Protein AF-A0A1B1Y9C4-F1 (afdb_monomer_lite)

InterPro domains:
  IPR054246 Domain of unknown function DUF6973 [PF22322] (24-151)

Structure (mmCIF, N/CA/C/O backbone):
data_AF-A0A1B1Y9C4-F1
#
_entry.id   AF-A0A1B1Y9C4-F1
#
loop_
_atom_site.group_PDB
_atom_site.id
_atom_site.type_symbol
_atom_site.label_atom_id
_atom_site.label_alt_id
_atom_site.label_comp_id
_atom_site.label_asym_id
_atom_site.label_entity_id
_atom_site.label_seq_id
_atom_site.pdbx_PDB_ins_code
_atom_site.Cartn_x
_atom_site.Cartn_y
_atom_site.Cartn_z
_atom_site.occupancy
_atom_site.B_iso_or_equiv
_atom_site.auth_seq_id
_atom_site.auth_comp_id
_atom_site.auth_asym_id
_atom_site.auth_atom_id
_atom_site.pdbx_PDB_model_num
ATOM 1 N N . MET A 1 1 ? 9.029 29.243 -4.836 1.00 25.58 1 MET A N 1
ATOM 2 C CA . MET A 1 1 ? 10.408 29.694 -4.542 1.00 25.58 1 MET A CA 1
ATOM 3 C C . MET A 1 1 ? 11.187 28.527 -3.956 1.00 25.58 1 MET A C 1
ATOM 5 O O . MET A 1 1 ? 10.735 27.983 -2.959 1.00 25.58 1 MET A O 1
ATOM 9 N N . GLY A 1 2 ? 12.315 28.150 -4.566 1.00 20.00 2 GLY A N 1
ATOM 10 C CA . GLY A 1 2 ? 13.298 27.236 -3.967 1.00 20.00 2 GLY A CA 1
ATOM 11 C C . GLY A 1 2 ? 13.441 25.877 -4.656 1.00 20.00 2 GLY A C 1
ATOM 12 O O . GLY A 1 2 ? 12.922 24.876 -4.175 1.00 20.00 2 GLY A O 1
ATOM 13 N N . ILE A 1 3 ? 14.209 25.832 -5.748 1.00 33.94 3 ILE A N 1
ATOM 14 C CA . ILE A 1 3 ? 14.913 24.613 -6.167 1.00 33.94 3 ILE A CA 1
ATOM 15 C C . ILE A 1 3 ? 15.988 24.363 -5.100 1.00 33.94 3 ILE A C 1
ATOM 17 O O . ILE A 1 3 ? 16.953 25.118 -5.038 1.00 33.94 3 ILE A O 1
ATOM 21 N N . LEU A 1 4 ? 15.821 23.360 -4.232 1.00 22.52 4 LEU A N 1
ATOM 22 C CA . LEU A 1 4 ? 16.835 22.991 -3.238 1.00 22.52 4 LEU A CA 1
ATOM 23 C C . LEU A 1 4 ? 16.927 21.469 -3.059 1.00 22.52 4 LEU A C 1
ATOM 25 O O . LEU A 1 4 ? 15.967 20.808 -2.675 1.00 22.52 4 LEU A O 1
ATOM 29 N N . ASN A 1 5 ? 18.126 20.956 -3.349 1.00 26.52 5 ASN A N 1
ATOM 30 C CA . ASN A 1 5 ? 18.796 19.782 -2.783 1.00 26.52 5 ASN A CA 1
ATOM 31 C C . ASN A 1 5 ? 17.951 18.904 -1.836 1.00 26.52 5 ASN A C 1
ATOM 33 O O . ASN A 1 5 ? 17.702 19.279 -0.688 1.00 26.52 5 ASN A O 1
ATOM 37 N N . GLN A 1 6 ? 17.612 17.679 -2.264 1.00 33.12 6 GLN A N 1
ATOM 38 C CA . GLN A 1 6 ? 17.132 16.630 -1.354 1.00 33.12 6 GLN A CA 1
ATOM 39 C C . GLN A 1 6 ? 18.244 16.281 -0.357 1.00 33.12 6 GLN A C 1
ATOM 41 O O . GLN A 1 6 ? 19.149 15.495 -0.631 1.00 33.12 6 GLN A O 1
ATOM 46 N N . SER A 1 7 ? 18.191 16.924 0.804 1.00 33.75 7 SER A N 1
ATOM 47 C CA . SER A 1 7 ? 19.154 16.768 1.885 1.00 33.75 7 SER A CA 1
ATOM 48 C C . SER A 1 7 ? 18.960 15.432 2.611 1.00 33.75 7 SER A C 1
ATOM 50 O O . SER A 1 7 ? 17.836 14.968 2.820 1.00 33.75 7 SER A O 1
ATOM 52 N N . PHE A 1 8 ? 20.065 14.839 3.077 1.00 38.09 8 PHE A N 1
ATOM 53 C CA . PHE A 1 8 ? 20.096 13.687 3.995 1.00 38.09 8 PHE A CA 1
ATOM 54 C C . PHE A 1 8 ? 19.106 13.815 5.174 1.00 38.09 8 PHE A C 1
ATOM 56 O O . PHE A 1 8 ? 18.603 12.812 5.674 1.00 38.09 8 PHE A O 1
ATOM 63 N N . SER A 1 9 ? 18.769 15.046 5.574 1.00 28.55 9 SER A N 1
ATOM 64 C CA . SER A 1 9 ? 17.792 15.376 6.617 1.00 28.55 9 SER A CA 1
ATOM 65 C C . SER A 1 9 ? 16.371 14.870 6.322 1.00 28.55 9 SER A C 1
ATOM 67 O O . SER A 1 9 ? 15.703 14.371 7.227 1.00 28.55 9 SER A O 1
ATOM 69 N N . GLN A 1 10 ? 15.900 14.922 5.068 1.00 45.22 10 GLN A N 1
ATOM 70 C CA . GLN A 1 10 ? 14.554 14.446 4.711 1.00 45.22 10 GLN A CA 1
ATOM 71 C C . GLN A 1 10 ? 14.471 12.910 4.715 1.00 45.22 10 GLN A C 1
ATOM 73 O O . GLN A 1 10 ? 13.494 12.349 5.208 1.00 45.22 10 GLN A O 1
ATOM 78 N N . SER A 1 11 ? 15.534 12.239 4.257 1.00 59.22 11 SER A N 1
ATOM 79 C CA . SER A 1 11 ? 15.709 10.779 4.351 1.00 59.22 11 SER A CA 1
ATOM 80 C C . SER A 1 11 ? 15.767 10.307 5.811 1.00 59.22 11 SER A C 1
ATOM 82 O O . SER A 1 11 ? 15.061 9.381 6.202 1.00 59.22 11 SER A O 1
ATOM 84 N N . TYR A 1 12 ? 16.532 11.007 6.653 1.00 58.06 12 TYR A N 1
ATOM 85 C CA . TYR A 1 12 ? 16.676 10.691 8.075 1.00 58.06 12 TYR A CA 1
ATOM 86 C C . TYR A 1 12 ? 15.379 10.902 8.873 1.00 58.06 12 TYR A C 1
ATOM 88 O O . TYR A 1 12 ? 15.024 10.075 9.715 1.00 58.06 12 TYR A O 1
ATOM 96 N N . LYS A 1 13 ? 14.627 11.975 8.583 1.00 67.38 13 LYS A N 1
ATOM 97 C CA . LYS A 1 13 ? 13.287 12.195 9.155 1.00 67.38 13 LYS A CA 1
ATOM 98 C C . LYS A 1 13 ? 12.302 11.102 8.735 1.00 67.38 13 LYS A C 1
ATOM 100 O O . LYS A 1 13 ? 11.515 10.673 9.571 1.00 67.38 13 LYS A O 1
ATOM 105 N N . GLY A 1 14 ? 12.363 10.640 7.483 1.00 72.50 14 GLY A N 1
ATOM 106 C CA . GLY A 1 14 ? 11.577 9.498 7.006 1.00 72.50 14 GLY A CA 1
ATOM 107 C C . GLY A 1 14 ? 11.932 8.208 7.745 1.00 72.50 14 GLY A C 1
ATOM 108 O O . GLY A 1 14 ? 11.053 7.559 8.295 1.00 72.50 14 GLY A O 1
ATOM 109 N N . TYR A 1 15 ? 13.225 7.898 7.868 1.00 76.06 15 TYR A N 1
ATOM 110 C CA . TYR A 1 15 ? 13.709 6.702 8.564 1.00 76.06 15 TYR A CA 1
ATOM 111 C C . TYR A 1 15 ? 13.285 6.639 10.039 1.00 76.06 15 TYR A C 1
ATOM 113 O O . TYR A 1 15 ? 12.923 5.578 10.540 1.00 76.06 15 TYR A O 1
ATOM 121 N N . LYS A 1 16 ? 13.288 7.773 10.754 1.00 77.06 16 LYS A N 1
ATOM 122 C CA . LYS A 1 16 ? 12.839 7.818 12.157 1.00 77.06 16 LYS A CA 1
ATOM 123 C C . LYS A 1 16 ? 11.373 7.432 12.334 1.00 77.06 16 LYS A C 1
ATOM 125 O O . LYS A 1 16 ? 11.048 6.845 13.365 1.00 77.06 16 LYS A O 1
ATOM 130 N N . LYS A 1 17 ? 10.533 7.759 11.348 1.00 81.25 17 LYS A N 1
ATOM 131 C CA . LYS A 1 17 ? 9.096 7.472 11.353 1.00 81.25 17 LYS A CA 1
ATOM 132 C C . LYS A 1 17 ? 8.768 6.013 11.053 1.00 81.25 17 LYS A C 1
ATOM 134 O O . LYS A 1 17 ? 7.652 5.622 11.332 1.00 81.25 17 LYS A O 1
ATOM 139 N N . LEU A 1 18 ? 9.711 5.238 10.519 1.00 82.94 18 LEU A N 1
ATOM 140 C CA . LEU A 1 18 ? 9.503 3.825 10.214 1.00 82.94 18 LEU A CA 1
ATOM 141 C C . LEU A 1 18 ? 9.324 2.988 11.486 1.00 82.94 18 LEU A C 1
ATOM 143 O O . LEU A 1 18 ? 9.968 3.251 12.514 1.00 82.94 18 LEU A O 1
ATOM 147 N N . SER A 1 19 ? 8.513 1.942 11.375 1.00 87.06 19 SER A N 1
ATOM 148 C CA . SER A 1 19 ? 8.404 0.874 12.373 1.00 87.06 19 SER A CA 1
ATOM 149 C C . SER A 1 19 ? 9.725 0.118 12.553 1.00 87.06 19 SER A C 1
ATOM 151 O O . SER A 1 19 ? 10.656 0.235 11.745 1.00 87.06 19 SER A O 1
ATOM 153 N N . SER A 1 20 ? 9.837 -0.672 13.621 1.00 86.50 20 SER A N 1
ATOM 154 C CA . SER A 1 20 ? 11.019 -1.511 13.852 1.00 86.50 20 SER A CA 1
ATOM 155 C C . SER A 1 20 ? 11.182 -2.548 12.736 1.00 86.50 20 SER A C 1
ATOM 157 O O . SER A 1 20 ? 12.300 -2.804 12.278 1.00 86.50 20 SER A O 1
ATOM 159 N N . HIS A 1 21 ? 10.061 -3.069 12.234 1.00 88.25 21 HIS A N 1
ATOM 160 C CA . HIS A 1 21 ? 9.986 -3.983 11.093 1.00 88.25 21 HIS A CA 1
ATOM 161 C C . HIS A 1 21 ? 10.548 -3.369 9.807 1.00 88.25 21 HIS A C 1
ATOM 163 O O . HIS A 1 21 ? 11.450 -3.927 9.175 1.00 88.25 21 HIS A O 1
ATOM 169 N N . GLU A 1 22 ? 10.093 -2.172 9.451 1.00 86.00 22 GLU A N 1
ATOM 170 C CA . GLU A 1 22 ? 10.581 -1.469 8.265 1.00 86.00 22 GLU A CA 1
ATOM 171 C C . GLU A 1 22 ? 12.048 -1.048 8.409 1.00 86.00 22 GLU A C 1
ATOM 173 O O . GLU A 1 22 ? 12.818 -1.172 7.457 1.00 86.00 22 GLU A O 1
ATOM 178 N N . LYS A 1 23 ? 12.483 -0.609 9.600 1.00 89.12 23 LYS A N 1
ATOM 179 C CA . LYS A 1 23 ? 13.899 -0.297 9.873 1.00 89.12 23 LYS A CA 1
ATOM 180 C C . LYS A 1 23 ? 14.793 -1.514 9.661 1.00 89.12 23 LYS A C 1
ATOM 182 O O . LYS A 1 23 ? 15.825 -1.405 8.997 1.00 89.12 23 LYS A O 1
ATOM 187 N N . CYS A 1 24 ? 14.380 -2.667 10.183 1.00 90.69 24 CYS A N 1
ATOM 188 C CA . CYS A 1 24 ? 15.058 -3.940 9.974 1.00 90.69 24 CYS A CA 1
ATOM 189 C C . CYS A 1 24 ? 15.154 -4.262 8.475 1.00 90.69 24 CYS A C 1
ATOM 191 O O . CYS A 1 24 ? 16.240 -4.527 7.955 1.00 90.69 24 CYS A O 1
ATOM 193 N N . TRP A 1 25 ? 14.047 -4.130 7.739 1.00 93.19 25 TRP A N 1
ATOM 194 C CA . TRP A 1 25 ? 14.037 -4.363 6.297 1.00 93.19 25 TRP A CA 1
ATOM 195 C C . TRP A 1 25 ? 14.999 -3.436 5.541 1.00 93.19 25 TRP A C 1
ATOM 197 O O . TRP A 1 25 ? 15.752 -3.904 4.684 1.00 93.19 25 TRP A O 1
ATOM 207 N N . VAL A 1 26 ? 15.012 -2.140 5.877 1.00 91.56 26 VAL A N 1
ATOM 208 C CA . VAL A 1 26 ? 15.913 -1.134 5.290 1.00 91.56 26 VAL A CA 1
ATOM 209 C C . VAL A 1 26 ? 17.376 -1.473 5.566 1.00 91.56 26 VAL A C 1
ATOM 211 O O . VAL A 1 26 ? 18.196 -1.374 4.653 1.00 91.56 26 VAL A O 1
ATOM 214 N N . PHE A 1 27 ? 17.695 -1.906 6.787 1.00 90.88 27 PHE A N 1
ATOM 215 C CA . PHE A 1 27 ? 19.044 -2.316 7.174 1.00 90.88 27 PHE A CA 1
ATOM 216 C C . PHE A 1 27 ? 19.554 -3.487 6.322 1.00 90.88 27 PHE A C 1
ATOM 218 O O . PHE A 1 27 ? 20.677 -3.440 5.823 1.00 90.88 27 PHE A O 1
ATOM 225 N N . PHE A 1 28 ? 18.713 -4.497 6.077 1.00 92.69 28 PHE A N 1
ATOM 226 C CA . PHE A 1 28 ? 19.075 -5.648 5.241 1.00 92.69 28 PHE A CA 1
ATOM 227 C C . PHE A 1 28 ? 19.003 -5.372 3.728 1.00 92.69 28 PHE A C 1
ATOM 229 O O . PHE A 1 28 ? 19.573 -6.123 2.935 1.00 92.69 28 PHE A O 1
ATOM 236 N N . HIS A 1 29 ? 18.332 -4.298 3.300 1.00 92.50 29 HIS A N 1
ATOM 237 C CA . HIS A 1 29 ? 18.106 -3.993 1.884 1.00 92.50 29 HIS A CA 1
ATOM 238 C C . HIS A 1 29 ? 18.361 -2.518 1.511 1.00 92.50 29 HIS A C 1
ATOM 240 O O . HIS A 1 29 ? 17.526 -1.911 0.835 1.00 92.50 29 HIS A O 1
ATOM 246 N N . PRO A 1 30 ? 19.519 -1.919 1.838 1.00 91.75 30 PRO A N 1
ATOM 247 C CA . PRO A 1 30 ? 19.717 -0.465 1.770 1.00 91.75 30 PRO A CA 1
ATOM 248 C C . PRO A 1 30 ? 19.546 0.120 0.357 1.00 91.75 30 PRO A C 1
ATOM 250 O O . PRO A 1 30 ? 18.898 1.153 0.167 1.00 91.75 30 PRO A O 1
ATOM 253 N N . PHE A 1 31 ? 20.063 -0.559 -0.672 1.00 92.88 31 PHE A N 1
ATOM 254 C CA . PHE A 1 31 ? 19.916 -0.107 -2.061 1.00 92.88 31 PHE A CA 1
ATOM 255 C C . PHE A 1 31 ? 18.472 -0.209 -2.560 1.00 92.88 31 PHE A C 1
ATOM 257 O O . PHE A 1 31 ? 17.993 0.682 -3.263 1.00 92.88 31 PHE A O 1
ATOM 264 N N . LYS A 1 32 ? 17.761 -1.277 -2.177 1.00 94.56 32 LYS A N 1
ATOM 265 C CA . LYS A 1 32 ? 16.348 -1.452 -2.535 1.00 94.56 32 LYS A CA 1
ATOM 266 C C . LYS A 1 32 ? 15.478 -0.463 -1.772 1.00 94.56 32 LYS A C 1
ATOM 268 O O . LYS A 1 32 ? 14.592 0.113 -2.379 1.00 94.56 32 LYS A O 1
ATOM 273 N N . ALA A 1 33 ? 15.779 -0.187 -0.506 1.00 92.06 33 ALA A N 1
ATOM 274 C CA . ALA A 1 33 ? 15.090 0.813 0.301 1.00 92.06 33 ALA A CA 1
ATOM 275 C C . ALA A 1 33 ? 15.147 2.205 -0.331 1.00 92.06 33 ALA A C 1
ATOM 277 O O . ALA A 1 33 ? 14.119 2.865 -0.459 1.00 92.06 33 ALA A O 1
ATOM 278 N N . LYS A 1 34 ? 16.319 2.630 -0.820 1.00 92.00 34 LYS A N 1
ATOM 279 C CA . LYS A 1 34 ? 16.452 3.915 -1.524 1.00 92.00 34 LYS A CA 1
ATOM 280 C C . LYS A 1 34 ? 15.559 3.992 -2.768 1.00 92.00 34 LYS A C 1
ATOM 282 O O . LYS A 1 34 ? 14.947 5.028 -3.026 1.00 92.00 34 LYS A O 1
ATOM 287 N N . ARG A 1 35 ? 15.501 2.910 -3.548 1.00 94.75 35 ARG A N 1
ATOM 288 C CA . ARG A 1 35 ? 14.679 2.820 -4.764 1.00 94.75 35 ARG A CA 1
ATOM 289 C C . ARG A 1 35 ? 13.185 2.761 -4.432 1.00 94.75 35 ARG A C 1
ATOM 291 O O . ARG A 1 35 ? 12.412 3.523 -5.000 1.00 94.75 35 ARG A O 1
ATOM 298 N N . ALA A 1 36 ? 12.811 1.944 -3.450 1.00 93.94 36 ALA A N 1
ATOM 299 C CA . ALA A 1 36 ? 11.453 1.825 -2.936 1.00 93.94 36 ALA A CA 1
ATOM 300 C C . ALA A 1 36 ? 10.921 3.170 -2.437 1.00 93.94 36 ALA A C 1
ATOM 302 O O . ALA A 1 36 ? 9.836 3.571 -2.831 1.00 93.94 36 ALA A O 1
ATOM 303 N N . TYR A 1 37 ? 11.717 3.919 -1.667 1.00 93.19 37 TYR A N 1
ATOM 304 C CA . TYR A 1 37 ? 11.335 5.248 -1.192 1.00 93.19 37 TYR A CA 1
ATOM 305 C C . TYR A 1 37 ? 11.024 6.219 -2.341 1.00 93.19 37 TYR A C 1
ATOM 307 O O . TYR A 1 37 ? 10.034 6.949 -2.289 1.00 93.19 37 TYR A O 1
ATOM 315 N N . ARG A 1 38 ? 11.843 6.214 -3.404 1.00 94.62 38 ARG A N 1
ATOM 316 C CA . ARG A 1 38 ? 11.593 7.035 -4.598 1.00 94.62 38 ARG A CA 1
ATOM 317 C C . ARG A 1 38 ? 10.270 6.653 -5.260 1.00 94.62 38 ARG A C 1
ATOM 319 O O . ARG A 1 38 ? 9.458 7.534 -5.521 1.00 94.62 38 ARG A O 1
ATOM 326 N N . VAL A 1 39 ? 10.052 5.356 -5.475 1.00 94.75 39 VAL A N 1
ATOM 327 C CA . VAL A 1 39 ? 8.816 4.830 -6.067 1.00 94.75 39 VAL A CA 1
ATOM 328 C C . VAL A 1 39 ? 7.599 5.192 -5.219 1.00 94.75 39 VAL A C 1
ATOM 330 O O . VAL A 1 39 ? 6.629 5.702 -5.768 1.00 94.75 39 VAL A O 1
ATOM 333 N N . SER A 1 40 ? 7.657 5.018 -3.895 1.00 93.44 40 SER A N 1
ATOM 334 C CA . SER A 1 40 ? 6.561 5.396 -2.995 1.00 93.44 40 SER A CA 1
ATOM 335 C C . SER A 1 40 ? 6.202 6.877 -3.141 1.00 93.44 40 SER A C 1
ATOM 337 O O . SER A 1 40 ? 5.030 7.205 -3.283 1.00 93.44 40 SER A O 1
ATOM 339 N N . LYS A 1 41 ? 7.200 7.772 -3.215 1.00 93.62 41 LYS A N 1
ATOM 340 C CA . LYS A 1 41 ? 6.966 9.211 -3.428 1.00 93.62 41 LYS A CA 1
ATOM 341 C C . LYS A 1 41 ? 6.380 9.548 -4.792 1.00 93.62 41 LYS A C 1
ATOM 343 O O . LYS A 1 41 ? 5.623 10.507 -4.915 1.00 93.62 41 LYS A O 1
ATOM 348 N N . GLU A 1 42 ? 6.734 8.802 -5.827 1.00 93.94 42 GLU A N 1
ATOM 349 C CA . GLU A 1 42 ? 6.128 8.982 -7.142 1.00 93.94 42 GLU A CA 1
ATOM 350 C C . GLU A 1 42 ? 4.691 8.468 -7.195 1.00 93.94 42 GLU A C 1
ATOM 352 O O . GLU A 1 42 ? 3.868 9.078 -7.874 1.00 93.94 42 GLU A O 1
ATOM 357 N N . VAL A 1 43 ? 4.396 7.356 -6.520 1.00 94.12 43 VAL A N 1
ATOM 358 C CA . VAL A 1 43 ? 3.043 6.800 -6.423 1.00 94.12 43 VAL A CA 1
ATOM 359 C C . VAL A 1 43 ? 2.143 7.756 -5.648 1.00 94.12 43 VAL A C 1
ATOM 361 O O . VAL A 1 43 ? 1.107 8.130 -6.181 1.00 94.12 43 VAL A O 1
ATOM 364 N N . GLU A 1 44 ? 2.578 8.237 -4.479 1.00 91.38 44 GLU A N 1
ATOM 365 C CA . GLU A 1 44 ? 1.862 9.224 -3.650 1.00 91.38 44 GLU A CA 1
ATOM 366 C C . GLU A 1 44 ? 1.414 10.436 -4.484 1.00 91.38 44 GLU A C 1
ATOM 368 O O . GLU A 1 44 ? 0.228 10.734 -4.559 1.00 91.38 44 GLU A O 1
ATOM 373 N N . ARG A 1 45 ? 2.323 11.026 -5.275 1.00 93.00 45 ARG A N 1
ATOM 374 C CA . ARG A 1 45 ? 1.991 12.137 -6.191 1.00 93.00 45 ARG A CA 1
ATOM 375 C C . ARG A 1 45 ? 0.926 11.784 -7.232 1.00 93.00 45 ARG A C 1
ATOM 377 O O . ARG A 1 45 ? 0.124 12.638 -7.603 1.00 93.00 45 ARG A O 1
ATOM 384 N N . SER A 1 46 ? 0.940 10.558 -7.760 1.00 91.75 46 SER A N 1
ATOM 385 C CA . SER A 1 46 ? -0.100 10.103 -8.690 1.00 91.75 46 SER A CA 1
ATOM 386 C C . SER A 1 46 ? -1.447 9.947 -7.993 1.00 91.75 46 SER A C 1
ATOM 388 O O . SER A 1 46 ? -2.458 10.316 -8.581 1.00 91.75 46 SER A O 1
ATOM 390 N N . ILE A 1 47 ? -1.462 9.442 -6.759 1.00 91.31 47 ILE A N 1
ATOM 391 C CA . ILE A 1 47 ? -2.684 9.303 -5.962 1.00 91.31 47 ILE A CA 1
ATOM 392 C C . ILE A 1 47 ? -3.265 10.671 -5.620 1.00 91.31 47 ILE A C 1
ATOM 394 O O . ILE A 1 47 ? -4.450 10.884 -5.855 1.00 91.31 47 ILE A O 1
ATOM 398 N N . ASP A 1 48 ? -2.437 11.621 -5.185 1.00 88.81 48 ASP A N 1
ATOM 399 C CA . ASP A 1 48 ? -2.868 12.996 -4.906 1.00 88.81 48 ASP A CA 1
ATOM 400 C C . ASP A 1 48 ? -3.480 13.650 -6.151 1.00 88.81 48 ASP A C 1
ATOM 402 O O . ASP A 1 48 ? -4.518 14.308 -6.090 1.00 88.81 48 ASP A O 1
ATOM 406 N N . SER A 1 49 ? -2.865 13.431 -7.319 1.00 89.44 49 SER A N 1
ATOM 407 C CA . SER A 1 49 ? -3.411 13.916 -8.585 1.00 89.44 49 SER A CA 1
ATOM 408 C C . SER A 1 49 ? -4.765 13.282 -8.909 1.00 89.44 49 SER A C 1
ATOM 410 O O . SER A 1 49 ? -5.650 13.991 -9.375 1.00 89.44 49 SER A O 1
ATOM 412 N N . ILE A 1 50 ? -4.940 11.975 -8.692 1.00 87.19 50 ILE A N 1
ATOM 413 C CA . ILE A 1 50 ? -6.217 11.282 -8.934 1.00 87.19 50 ILE A CA 1
ATOM 414 C C . ILE A 1 50 ? -7.293 11.786 -7.971 1.00 87.19 50 ILE A C 1
ATOM 416 O O . ILE A 1 50 ? -8.416 12.054 -8.405 1.00 87.19 50 ILE A O 1
ATOM 420 N N . LEU A 1 51 ? -6.942 11.958 -6.693 1.00 86.19 51 LEU A N 1
ATOM 421 C CA . LEU A 1 51 ? -7.844 12.474 -5.669 1.00 86.19 51 LEU A CA 1
ATOM 422 C C . LEU A 1 51 ? -8.364 13.864 -6.040 1.00 86.19 51 LEU A C 1
ATOM 424 O O . LEU A 1 51 ? -9.565 14.103 -5.972 1.00 86.19 51 LEU A O 1
ATOM 428 N N . ASN A 1 52 ? -7.477 14.754 -6.493 1.00 85.69 52 ASN A N 1
ATOM 429 C CA . ASN A 1 52 ? -7.841 16.116 -6.886 1.00 85.69 52 ASN A CA 1
ATOM 430 C C . ASN A 1 52 ? -8.792 16.168 -8.092 1.00 85.69 52 ASN A C 1
ATOM 432 O O . ASN A 1 52 ? -9.596 17.091 -8.194 1.00 85.69 52 ASN A O 1
ATOM 436 N N . ILE A 1 53 ? -8.712 15.196 -9.007 1.00 85.12 53 ILE A N 1
ATOM 437 C CA . ILE A 1 53 ? -9.633 15.099 -10.152 1.00 85.12 53 ILE A CA 1
ATOM 438 C C . ILE A 1 53 ? -10.978 14.486 -9.708 1.00 85.12 53 ILE A C 1
ATOM 440 O O . ILE A 1 53 ? -12.011 14.764 -10.312 1.00 85.12 53 ILE A O 1
ATOM 444 N N . GLY A 1 54 ? -10.990 13.667 -8.649 1.00 78.06 54 GLY A N 1
ATOM 445 C CA . GLY A 1 54 ? -12.208 13.076 -8.084 1.00 78.06 54 GLY A CA 1
ATOM 446 C C . GLY A 1 54 ? -12.790 11.916 -8.900 1.00 78.06 54 GLY A C 1
ATOM 447 O O . GLY A 1 54 ? -13.972 11.604 -8.780 1.00 78.06 54 GLY A O 1
ATOM 448 N N . VAL A 1 55 ? -11.981 11.273 -9.750 1.00 75.06 55 VAL A N 1
ATOM 449 C CA . VAL A 1 55 ? -12.428 10.175 -10.638 1.00 75.06 55 VAL A CA 1
ATOM 450 C C . VAL A 1 55 ? -12.536 8.816 -9.944 1.00 75.06 55 VAL A C 1
ATOM 452 O O . VAL A 1 55 ? -13.181 7.912 -10.470 1.00 75.06 55 VAL A O 1
ATOM 455 N N . MET A 1 56 ? -11.883 8.638 -8.795 1.00 73.94 56 MET A N 1
ATOM 456 C CA . MET A 1 56 ? -11.802 7.363 -8.085 1.00 73.94 56 MET A CA 1
ATOM 457 C C . MET A 1 56 ? -11.626 7.640 -6.596 1.00 73.94 56 MET A C 1
ATOM 459 O O . MET A 1 56 ? -10.539 8.015 -6.177 1.00 73.94 56 MET A O 1
ATOM 463 N N . GLY A 1 57 ? -12.696 7.471 -5.816 1.00 72.69 57 GLY A N 1
ATOM 464 C CA . GLY A 1 57 ? -12.714 7.804 -4.388 1.00 72.69 57 GLY A CA 1
ATOM 465 C C . GLY A 1 57 ? -12.641 9.310 -4.095 1.00 72.69 57 GLY A C 1
ATOM 466 O O . GLY A 1 57 ? -12.413 10.134 -4.975 1.00 72.69 57 GLY A O 1
ATOM 467 N N . ASN A 1 58 ? -12.880 9.668 -2.834 1.00 75.75 58 ASN A N 1
ATOM 468 C CA . ASN A 1 58 ? -12.869 11.054 -2.340 1.00 75.75 58 ASN A CA 1
ATOM 469 C C . ASN A 1 58 ? -12.004 11.241 -1.076 1.00 75.75 58 ASN A C 1
ATOM 471 O O . ASN A 1 58 ? -12.025 12.309 -0.473 1.00 75.75 58 ASN A O 1
ATOM 475 N N . HIS A 1 59 ? -11.266 10.208 -0.664 1.00 78.88 59 HIS A N 1
ATOM 476 C CA . HIS A 1 59 ? -10.337 10.217 0.474 1.00 78.88 59 HIS A CA 1
ATOM 477 C C . HIS A 1 59 ? -9.278 9.110 0.307 1.00 78.88 59 HIS A C 1
ATOM 479 O O . HIS A 1 59 ? -9.369 8.312 -0.625 1.00 78.88 59 HIS A O 1
ATOM 485 N N . HIS A 1 60 ? -8.279 9.047 1.189 1.00 79.94 60 HIS A N 1
ATOM 486 C CA . HIS A 1 60 ? -7.126 8.139 1.055 1.00 79.94 60 HIS A CA 1
ATOM 487 C C . HIS A 1 60 ? -7.260 6.780 1.760 1.00 79.94 60 HIS A C 1
ATOM 489 O O . HIS A 1 60 ? -6.306 6.016 1.718 1.00 79.94 60 HIS A O 1
ATOM 495 N N . VAL A 1 61 ? -8.387 6.486 2.420 1.00 84.44 61 VAL A N 1
ATOM 496 C CA . VAL A 1 61 ? -8.478 5.379 3.393 1.00 84.44 61 VAL A CA 1
ATOM 497 C C . VAL A 1 61 ? -9.660 4.461 3.098 1.00 84.44 61 VAL A C 1
ATOM 499 O O . VAL A 1 61 ? -10.797 4.905 3.027 1.00 84.44 61 VAL A O 1
ATOM 502 N N . GLY A 1 62 ? -9.428 3.162 2.957 1.00 85.38 62 GLY A N 1
ATOM 503 C CA . GLY A 1 62 ? -10.480 2.147 2.942 1.00 85.38 62 GLY A CA 1
ATOM 504 C C . GLY A 1 62 ? -11.433 2.181 1.743 1.00 85.38 62 GLY A C 1
ATOM 505 O O . GLY A 1 62 ? -12.455 1.499 1.778 1.00 85.38 62 GLY A O 1
ATOM 506 N N . ASN A 1 63 ? -11.160 2.962 0.694 1.00 89.69 63 ASN A N 1
ATOM 507 C CA . ASN A 1 63 ? -12.033 3.121 -0.475 1.00 89.69 63 ASN A CA 1
ATOM 508 C C . ASN A 1 63 ? -11.365 2.628 -1.777 1.00 89.69 63 ASN A C 1
ATOM 510 O O . ASN A 1 63 ? -10.297 2.022 -1.766 1.00 89.69 63 ASN A O 1
ATOM 514 N N . GLN A 1 64 ? -11.989 2.901 -2.928 1.00 92.44 64 GLN A N 1
ATOM 515 C CA . GLN A 1 64 ? -11.437 2.537 -4.239 1.00 92.44 64 GLN A CA 1
ATOM 516 C C . GLN A 1 64 ? -10.076 3.180 -4.551 1.00 92.44 64 GLN A C 1
ATOM 518 O O . GLN A 1 64 ? -9.244 2.538 -5.190 1.00 92.44 64 GLN A O 1
ATOM 523 N N . LEU A 1 65 ? -9.851 4.429 -4.127 1.00 92.12 65 LEU A N 1
ATOM 524 C CA . LEU A 1 65 ? -8.572 5.112 -4.319 1.00 92.12 65 LEU A CA 1
ATOM 525 C C . LEU A 1 65 ? -7.469 4.437 -3.516 1.00 92.12 65 LEU A C 1
ATOM 527 O O . LEU A 1 65 ? -6.364 4.257 -4.016 1.00 92.12 65 LEU A O 1
ATOM 531 N N . ASP A 1 66 ? -7.786 4.051 -2.286 1.00 92.88 66 ASP A N 1
ATOM 532 C CA . ASP A 1 66 ? -6.853 3.362 -1.406 1.00 92.88 66 ASP A CA 1
ATOM 533 C C . ASP A 1 66 ? -6.511 1.967 -1.949 1.00 92.88 66 ASP A C 1
ATOM 535 O O . ASP A 1 66 ? -5.351 1.602 -2.139 1.00 92.88 66 ASP A O 1
ATOM 539 N N . ALA A 1 67 ? -7.528 1.227 -2.392 1.00 94.62 67 ALA A N 1
ATOM 540 C CA . ALA A 1 67 ? -7.334 -0.038 -3.086 1.00 94.62 67 ALA A CA 1
ATOM 541 C C . ALA A 1 67 ? -6.440 0.092 -4.335 1.00 94.62 67 ALA A C 1
ATOM 543 O O . ALA A 1 67 ? -5.547 -0.730 -4.568 1.00 94.62 67 ALA A O 1
ATOM 544 N N . PHE A 1 68 ? -6.648 1.151 -5.123 1.00 95.81 68 PHE A N 1
ATOM 545 C CA . PHE A 1 68 ? -5.792 1.491 -6.255 1.00 95.81 68 PHE A CA 1
ATOM 546 C C . PHE A 1 68 ? -4.359 1.820 -5.809 1.00 95.81 68 PHE A C 1
ATOM 548 O O . PHE A 1 68 ? -3.414 1.307 -6.412 1.00 95.81 68 PHE A O 1
ATOM 555 N N . LYS A 1 69 ? -4.192 2.636 -4.755 1.00 95.12 69 LYS A N 1
ATOM 556 C CA . LYS A 1 69 ? -2.900 3.028 -4.164 1.00 95.12 69 LYS A CA 1
ATOM 557 C C . LYS A 1 69 ? -2.065 1.795 -3.847 1.00 95.12 69 LYS A C 1
ATOM 559 O O . LYS A 1 69 ? -0.968 1.672 -4.389 1.00 95.12 69 LYS A O 1
ATOM 564 N N . HIS A 1 70 ? -2.596 0.859 -3.063 1.00 97.31 70 HIS A N 1
ATOM 565 C CA . HIS A 1 70 ? -1.872 -0.347 -2.644 1.00 97.31 70 HIS A CA 1
ATOM 566 C C . HIS A 1 70 ? -1.489 -1.247 -3.827 1.00 97.31 70 HIS A C 1
ATOM 568 O O . HIS A 1 70 ? -0.333 -1.662 -3.966 1.00 97.31 70 HIS A O 1
ATOM 574 N N . ALA A 1 71 ? -2.417 -1.485 -4.755 1.00 98.06 71 ALA A N 1
ATOM 575 C CA . ALA A 1 71 ? -2.135 -2.305 -5.929 1.00 98.06 71 ALA A CA 1
ATOM 576 C C . ALA A 1 71 ? -1.097 -1.664 -6.870 1.00 98.06 71 ALA A C 1
ATOM 578 O O . ALA A 1 71 ? -0.156 -2.331 -7.315 1.00 98.06 71 ALA A O 1
ATOM 579 N N . PHE A 1 72 ? -1.234 -0.368 -7.161 1.00 98.12 72 PHE A N 1
ATOM 580 C CA . PHE A 1 72 ? -0.308 0.356 -8.031 1.00 98.12 72 PHE A CA 1
ATOM 581 C C . PHE A 1 72 ? 1.069 0.537 -7.381 1.00 98.12 72 PHE A C 1
ATOM 583 O O . PHE A 1 72 ? 2.098 0.433 -8.060 1.00 98.12 72 PHE A O 1
ATOM 590 N N . TRP A 1 73 ? 1.106 0.736 -6.063 1.00 97.94 73 TRP A N 1
ATOM 591 C CA . TRP A 1 73 ? 2.334 0.758 -5.279 1.00 97.94 73 TRP A CA 1
ATOM 592 C C . TRP A 1 73 ? 3.086 -0.569 -5.385 1.00 97.94 73 TRP A C 1
ATOM 594 O O . TRP A 1 73 ? 4.260 -0.575 -5.764 1.00 97.94 73 TRP A O 1
ATOM 604 N N . MET A 1 74 ? 2.408 -1.700 -5.159 1.00 98.19 74 MET A N 1
ATOM 605 C CA . MET A 1 74 ? 3.029 -3.021 -5.281 1.00 98.19 74 M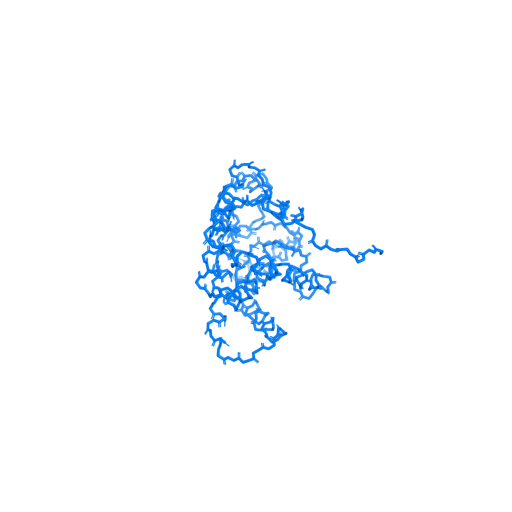ET A CA 1
ATOM 606 C C . MET A 1 74 ? 3.523 -3.336 -6.686 1.00 98.19 74 MET A C 1
ATOM 608 O O . MET A 1 74 ? 4.613 -3.896 -6.828 1.00 98.19 74 MET A O 1
ATOM 612 N N . TRP A 1 75 ? 2.769 -2.963 -7.723 1.00 98.38 75 TRP A N 1
ATOM 613 C CA . TRP A 1 75 ? 3.241 -3.102 -9.100 1.00 98.38 75 TRP A CA 1
ATOM 614 C C . TRP A 1 75 ? 4.535 -2.308 -9.302 1.00 98.38 75 TRP A C 1
ATOM 616 O O . TRP A 1 75 ? 5.548 -2.856 -9.743 1.00 98.38 75 TRP A O 1
ATOM 626 N N . SER A 1 76 ? 4.523 -1.022 -8.950 1.00 98.00 76 SER A N 1
ATOM 627 C CA . SER A 1 76 ? 5.653 -0.114 -9.171 1.00 98.00 76 SER A CA 1
ATOM 628 C C . SER A 1 76 ? 6.902 -0.559 -8.402 1.00 98.00 76 SER A C 1
ATOM 630 O O . SER A 1 76 ? 8.017 -0.521 -8.923 1.00 98.00 76 SER A O 1
ATOM 632 N N . LEU A 1 77 ? 6.728 -1.057 -7.174 1.00 97.94 77 LEU A N 1
ATOM 633 C CA . LEU A 1 77 ? 7.812 -1.666 -6.408 1.00 97.94 77 LEU A CA 1
ATOM 634 C C . LEU A 1 77 ? 8.327 -2.949 -7.061 1.00 97.94 77 LEU A C 1
ATOM 636 O O . LEU A 1 77 ? 9.534 -3.183 -7.077 1.00 97.94 77 LEU A O 1
ATOM 640 N N . ALA A 1 78 ? 7.447 -3.798 -7.589 1.00 98.00 78 ALA A N 1
ATOM 641 C CA . ALA A 1 78 ? 7.857 -5.051 -8.207 1.00 98.00 78 ALA A CA 1
ATOM 642 C C . ALA A 1 78 ? 8.719 -4.835 -9.458 1.00 98.00 78 ALA A C 1
ATOM 644 O O . ALA A 1 78 ? 9.668 -5.594 -9.661 1.00 98.00 78 ALA A O 1
ATOM 645 N N . GLU A 1 79 ? 8.438 -3.796 -10.245 1.00 96.94 79 GLU A N 1
ATOM 646 C CA . GLU A 1 79 ? 9.289 -3.375 -11.363 1.00 96.94 79 GLU A CA 1
ATOM 647 C C . GLU A 1 79 ? 10.662 -2.897 -10.903 1.00 96.94 79 GLU A C 1
ATOM 649 O O . GLU A 1 79 ? 11.681 -3.285 -11.472 1.00 96.94 79 GLU A O 1
ATOM 654 N N . GLU A 1 80 ? 10.694 -2.076 -9.857 1.00 97.00 80 GLU A N 1
ATOM 655 C CA . GLU A 1 80 ? 11.925 -1.431 -9.431 1.00 97.00 80 GLU A CA 1
ATOM 656 C C . GLU A 1 80 ? 12.806 -2.399 -8.620 1.00 97.00 80 GLU A C 1
ATOM 658 O O . GLU A 1 80 ? 13.957 -2.664 -8.961 1.00 97.00 80 GLU A O 1
ATOM 663 N N . ILE A 1 81 ? 12.288 -2.988 -7.546 1.00 96.31 81 ILE A N 1
ATOM 664 C CA . ILE A 1 81 ? 13.086 -3.782 -6.596 1.00 96.31 81 ILE A CA 1
ATOM 665 C C . ILE A 1 81 ? 12.893 -5.297 -6.734 1.00 96.31 81 ILE A C 1
ATOM 667 O O . ILE A 1 81 ? 13.528 -6.065 -6.003 1.00 96.31 81 ILE A O 1
ATOM 671 N N . GLY A 1 82 ? 12.056 -5.731 -7.678 1.00 97.44 82 GLY A N 1
ATOM 672 C CA . GLY A 1 82 ? 11.695 -7.126 -7.898 1.00 97.44 82 GLY A CA 1
ATOM 673 C C . GLY A 1 82 ? 10.535 -7.580 -7.009 1.00 97.44 82 GLY A C 1
ATOM 674 O O . GLY A 1 82 ? 10.487 -7.291 -5.811 1.00 97.44 82 GLY A O 1
ATOM 675 N N . TRP A 1 83 ? 9.621 -8.374 -7.576 1.00 97.56 83 TRP A N 1
ATOM 676 C CA . TRP A 1 83 ? 8.368 -8.782 -6.919 1.00 97.56 83 TRP A CA 1
ATOM 677 C C . TRP A 1 83 ? 8.537 -9.456 -5.549 1.00 97.56 83 TRP A C 1
ATOM 679 O O . TRP A 1 83 ? 7.683 -9.300 -4.681 1.00 97.56 83 TRP A O 1
ATOM 689 N N . ARG A 1 84 ? 9.626 -10.211 -5.326 1.00 97.50 84 ARG A N 1
ATOM 690 C CA . ARG A 1 84 ? 9.889 -10.854 -4.024 1.00 97.50 84 ARG A CA 1
ATOM 691 C C . ARG A 1 84 ? 10.192 -9.820 -2.944 1.00 97.50 84 ARG A C 1
ATOM 693 O O . ARG A 1 84 ? 9.691 -9.937 -1.830 1.00 97.50 84 ARG A O 1
ATOM 700 N N . SER A 1 85 ? 10.992 -8.811 -3.281 1.00 96.69 85 SER A N 1
ATOM 701 C CA . SER A 1 85 ? 11.338 -7.734 -2.354 1.00 96.69 85 SER A CA 1
ATOM 702 C C . SER A 1 85 ? 10.177 -6.770 -2.152 1.00 96.69 85 SER A C 1
ATOM 704 O O . SER A 1 85 ? 9.958 -6.373 -1.018 1.00 96.69 85 SER A O 1
ATOM 706 N N . ALA A 1 86 ? 9.393 -6.482 -3.195 1.00 97.12 86 ALA A N 1
ATOM 707 C CA . ALA A 1 86 ? 8.143 -5.732 -3.066 1.00 97.12 86 ALA A CA 1
ATOM 708 C C . ALA A 1 86 ? 7.169 -6.424 -2.099 1.00 97.12 86 ALA A C 1
ATOM 710 O O . ALA A 1 86 ? 6.730 -5.814 -1.131 1.00 97.12 86 ALA A O 1
ATOM 711 N N . ARG A 1 87 ? 6.931 -7.734 -2.282 1.00 97.44 87 ARG A N 1
ATOM 712 C CA . ARG A 1 87 ? 6.091 -8.532 -1.373 1.00 97.44 87 ARG A CA 1
ATOM 713 C C . ARG A 1 87 ? 6.598 -8.499 0.067 1.00 97.44 87 ARG A C 1
ATOM 715 O O . ARG A 1 87 ? 5.807 -8.340 0.986 1.00 97.44 87 ARG A O 1
ATOM 722 N N . SER A 1 88 ? 7.902 -8.692 0.261 1.00 96.56 88 SER A N 1
ATOM 723 C CA . SER A 1 88 ? 8.505 -8.667 1.596 1.00 96.56 88 SER A CA 1
ATOM 724 C C . SER A 1 88 ? 8.367 -7.295 2.254 1.00 96.56 88 SER A C 1
ATOM 726 O O . SER A 1 88 ? 8.032 -7.252 3.428 1.00 96.56 88 SER A O 1
ATOM 728 N N . LEU A 1 89 ? 8.583 -6.205 1.511 1.00 95.00 89 LEU A N 1
ATOM 729 C CA . LEU A 1 89 ? 8.411 -4.848 2.023 1.00 95.00 89 LEU A CA 1
ATOM 730 C C . LEU A 1 89 ? 6.956 -4.582 2.425 1.00 95.00 89 LEU A C 1
ATOM 732 O O . LEU A 1 89 ? 6.731 -4.091 3.522 1.00 95.00 89 LEU A O 1
ATOM 736 N N . GLY A 1 90 ? 5.985 -4.966 1.587 1.00 92.38 90 GLY A N 1
ATOM 737 C CA . GLY A 1 90 ? 4.563 -4.842 1.919 1.00 92.38 90 GLY A CA 1
ATOM 738 C C . GLY A 1 90 ? 4.199 -5.595 3.201 1.00 92.38 90 GLY A C 1
ATOM 739 O O . GLY A 1 90 ? 3.580 -5.028 4.084 1.00 92.38 90 GLY A O 1
ATOM 740 N N . ILE A 1 91 ? 4.664 -6.838 3.371 1.00 92.94 91 ILE A N 1
ATOM 741 C CA . ILE A 1 91 ? 4.416 -7.609 4.604 1.00 92.94 91 ILE A CA 1
ATOM 742 C C . ILE A 1 91 ? 5.029 -6.934 5.842 1.00 92.94 91 ILE A C 1
ATOM 744 O O . ILE A 1 91 ? 4.406 -6.933 6.900 1.00 92.94 91 ILE A O 1
ATOM 748 N N . GLU A 1 92 ? 6.248 -6.394 5.744 1.00 91.44 92 GLU A N 1
ATOM 749 C CA . GLU A 1 92 ? 6.870 -5.699 6.880 1.00 91.44 92 GLU A CA 1
ATOM 750 C C . GLU A 1 92 ? 6.186 -4.361 7.193 1.00 91.44 92 GLU A C 1
ATOM 752 O O . GLU A 1 92 ? 6.114 -4.000 8.365 1.00 91.44 92 GLU A O 1
ATOM 757 N N . HIS A 1 93 ? 5.632 -3.674 6.190 1.00 89.25 93 HIS A N 1
ATOM 758 C CA . HIS A 1 93 ? 4.813 -2.477 6.388 1.00 89.25 93 HIS A CA 1
ATOM 759 C C . HIS A 1 93 ? 3.561 -2.797 7.225 1.00 89.25 93 HIS A C 1
ATOM 761 O O . HIS A 1 93 ? 3.357 -2.193 8.275 1.00 89.25 93 HIS A O 1
ATOM 767 N N . GLU A 1 94 ? 2.817 -3.854 6.876 1.00 89.12 94 GLU A N 1
ATOM 768 C CA . GLU A 1 94 ? 1.625 -4.259 7.645 1.00 89.12 94 GLU A CA 1
ATOM 769 C C . GLU A 1 94 ? 1.951 -4.773 9.057 1.00 89.12 94 GLU A C 1
ATOM 771 O O . GLU A 1 94 ? 1.187 -4.582 10.003 1.00 89.12 94 GLU A O 1
ATOM 776 N N . LYS A 1 95 ? 3.117 -5.403 9.255 1.00 88.94 95 LYS A N 1
ATOM 777 C CA . LYS A 1 95 ? 3.592 -5.732 10.612 1.00 88.94 95 LYS A CA 1
ATOM 778 C C . LYS A 1 95 ? 3.917 -4.473 11.416 1.00 88.94 95 LYS A C 1
ATOM 780 O O . LYS A 1 95 ? 3.640 -4.431 12.615 1.00 88.94 95 LYS A O 1
ATOM 785 N N . GLY A 1 96 ? 4.484 -3.462 10.760 1.00 84.81 96 GLY A N 1
ATOM 786 C CA . GLY A 1 96 ? 4.715 -2.141 11.334 1.00 84.81 96 GLY A CA 1
ATOM 787 C C . GLY A 1 96 ? 3.422 -1.469 11.791 1.00 84.81 96 GLY A C 1
ATOM 788 O O . GLY A 1 96 ? 3.389 -0.903 12.881 1.00 84.81 96 GLY A O 1
ATOM 789 N N . ASN A 1 97 ? 2.336 -1.634 11.035 1.00 85.81 97 ASN A N 1
ATOM 790 C CA . ASN A 1 97 ? 1.010 -1.128 11.396 1.00 85.81 97 ASN A CA 1
ATOM 791 C C . ASN A 1 97 ? 0.494 -1.725 12.715 1.00 85.81 97 ASN A C 1
ATOM 793 O O . ASN A 1 97 ? -0.027 -1.002 13.566 1.00 85.81 97 ASN A O 1
ATOM 797 N N . TYR A 1 98 ? 0.722 -3.019 12.960 1.00 87.06 98 TYR A N 1
ATOM 798 C CA . TYR A 1 98 ? 0.395 -3.634 14.252 1.00 87.06 98 TYR A CA 1
ATOM 799 C C . TYR A 1 98 ? 1.258 -3.103 15.414 1.00 87.06 98 TYR A C 1
ATOM 801 O O . TYR A 1 98 ? 0.785 -2.978 16.547 1.00 87.06 98 TYR A O 1
ATOM 809 N N . GLU A 1 99 ? 2.532 -2.786 15.164 1.00 84.94 99 GLU A N 1
ATOM 810 C CA . GLU A 1 99 ? 3.401 -2.117 16.144 1.00 84.94 99 GLU A CA 1
ATOM 811 C C . GLU A 1 99 ? 2.878 -0.710 16.460 1.00 84.94 99 GLU A C 1
ATOM 813 O O . GLU A 1 99 ? 2.697 -0.375 17.631 1.00 84.94 99 GLU A O 1
ATOM 818 N N . PHE A 1 100 ? 2.532 0.072 15.435 1.00 85.12 100 PHE A N 1
ATOM 819 C CA . PHE A 1 100 ? 1.969 1.413 15.595 1.00 85.12 100 PHE A CA 1
ATOM 820 C C . PHE A 1 100 ? 0.644 1.406 16.343 1.00 85.12 100 PHE A C 1
ATOM 822 O O . PHE A 1 100 ? 0.464 2.239 17.228 1.00 85.12 100 PHE A O 1
ATOM 829 N N . PHE A 1 101 ? -0.235 0.439 16.068 1.00 87.00 101 PHE A N 1
ATOM 830 C CA . PHE A 1 101 ? -1.456 0.241 16.843 1.00 87.00 101 PHE A CA 1
ATOM 831 C C . PHE A 1 101 ? -1.146 0.095 18.342 1.00 87.00 101 PHE A C 1
ATOM 833 O O . PHE A 1 101 ? -1.686 0.834 19.165 1.00 87.00 101 PHE A O 1
ATOM 840 N N . LYS A 1 102 ? -0.221 -0.806 18.704 1.00 84.12 102 LYS A N 1
ATOM 841 C CA . LYS A 1 102 ? 0.172 -1.033 20.108 1.00 84.12 102 LYS A CA 1
ATOM 842 C C . LYS A 1 102 ? 0.779 0.216 20.752 1.00 84.12 102 LYS A C 1
ATOM 844 O O . LYS A 1 102 ? 0.555 0.478 21.932 1.00 84.12 102 LYS A O 1
ATOM 849 N N . GLU A 1 103 ? 1.510 1.007 19.977 1.00 85.38 103 GLU A N 1
ATOM 850 C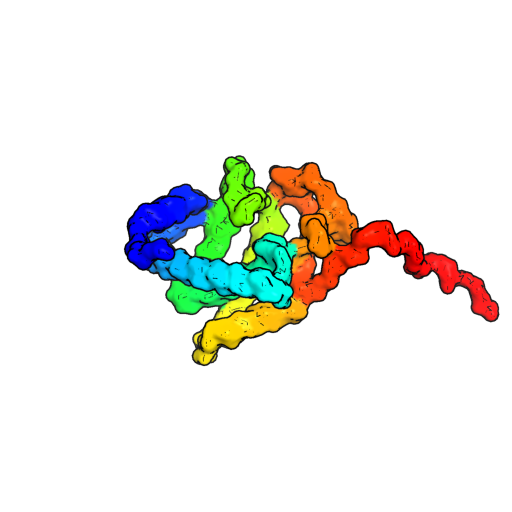 CA . GLU A 1 103 ? 2.133 2.256 20.419 1.00 85.38 103 GLU A CA 1
ATOM 851 C C . GLU A 1 103 ? 1.215 3.489 20.313 1.00 85.38 103 GLU A C 1
ATOM 853 O O . GLU A 1 103 ? 1.661 4.595 20.617 1.00 85.38 103 GLU A O 1
ATOM 858 N N . HIS A 1 104 ? -0.044 3.324 19.888 1.00 82.38 104 HIS A N 1
ATOM 859 C CA . HIS A 1 104 ? -0.992 4.416 19.623 1.00 82.38 104 HIS A CA 1
ATOM 860 C C . HIS A 1 104 ? -0.447 5.477 18.644 1.00 82.38 104 HIS A C 1
ATOM 862 O O . HIS A 1 104 ? -0.735 6.672 18.760 1.00 82.38 104 HIS A O 1
ATOM 868 N N . L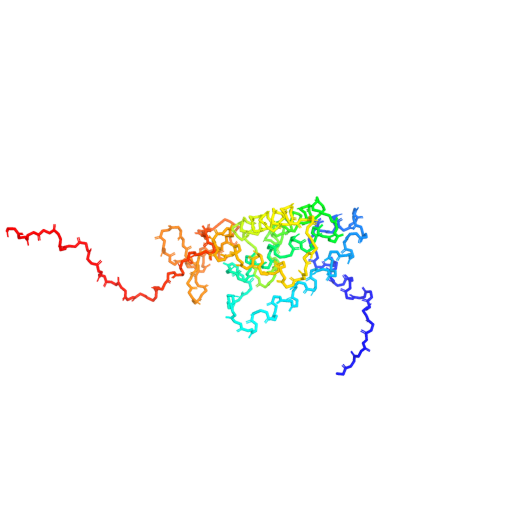YS A 1 105 ? 0.363 5.047 17.672 1.00 81.56 105 LYS A N 1
ATOM 869 C CA . LYS A 1 105 ? 0.903 5.887 16.596 1.00 81.56 105 LYS A CA 1
ATOM 870 C C . LYS A 1 105 ? -0.007 5.834 15.374 1.00 81.56 105 LYS A C 1
ATOM 872 O O . LYS A 1 105 ? -0.572 4.795 15.052 1.00 81.56 105 LYS A O 1
ATOM 877 N N . LEU A 1 106 ? -0.123 6.968 14.689 1.00 79.06 106 LEU A N 1
ATOM 878 C CA . LEU A 1 106 ? -0.949 7.105 13.491 1.00 79.06 106 LEU A CA 1
ATOM 879 C C . LEU A 1 106 ? -0.159 6.734 12.230 1.00 79.06 106 LEU A C 1
ATOM 881 O O . LEU A 1 106 ? 0.999 7.133 12.085 1.00 79.06 106 LEU A O 1
ATOM 885 N N . GLU A 1 107 ? -0.826 6.051 11.308 1.00 71.75 107 GLU A N 1
ATOM 886 C CA . GLU A 1 107 ? -0.403 5.778 9.933 1.00 71.75 107 GLU A CA 1
ATOM 887 C C . GLU A 1 107 ? -1.370 6.505 8.991 1.00 71.75 107 GLU A C 1
ATOM 889 O O . GLU A 1 107 ? -2.572 6.496 9.228 1.00 71.75 107 GLU A O 1
ATOM 894 N N . ASP A 1 108 ? -0.852 7.289 8.040 1.00 65.50 108 ASP A N 1
ATOM 895 C CA . ASP A 1 108 ? -1.662 8.155 7.161 1.00 65.50 108 ASP A CA 1
ATOM 896 C C . ASP A 1 108 ? -2.744 9.005 7.887 1.00 65.50 108 ASP A C 1
ATOM 898 O O . ASP A 1 108 ? -3.751 9.424 7.319 1.00 65.50 108 ASP A O 1
ATOM 902 N N . GLY A 1 109 ? -2.511 9.320 9.171 1.00 69.94 109 GLY A N 1
ATOM 903 C CA . GLY A 1 109 ? -3.423 10.093 10.024 1.00 69.94 109 GLY A CA 1
ATOM 904 C C . GLY A 1 109 ? -4.514 9.279 10.734 1.00 69.94 109 GLY A C 1
ATOM 905 O O . GLY A 1 109 ? -5.304 9.863 11.475 1.00 69.94 109 GLY A O 1
ATOM 906 N N . VAL A 1 110 ? -4.541 7.956 10.566 1.00 75.94 110 VAL A N 1
ATOM 907 C CA . VAL A 1 110 ? -5.511 7.031 11.166 1.00 75.94 110 VAL A CA 1
ATOM 908 C C . VAL A 1 110 ? -4.783 5.998 12.030 1.00 75.94 110 VAL A C 1
ATOM 910 O O . VAL A 1 110 ? -3.620 5.673 11.810 1.00 75.94 110 VAL A O 1
ATOM 913 N N . LEU A 1 111 ? -5.438 5.513 13.085 1.00 83.50 111 LEU A N 1
ATOM 914 C CA . LEU A 1 111 ? -4.894 4.397 13.851 1.00 83.50 111 LEU A CA 1
ATOM 915 C C . LEU A 1 111 ? -5.114 3.096 13.062 1.00 83.50 111 LEU A C 1
ATOM 917 O O . LEU A 1 111 ? -6.263 2.827 12.698 1.00 83.50 111 LEU A O 1
ATOM 921 N N . PRO A 1 112 ? -4.067 2.287 12.826 1.00 85.81 112 PRO A N 1
ATOM 922 C CA . PRO A 1 112 ? -4.226 1.034 12.107 1.00 85.81 112 PRO A CA 1
ATOM 923 C C . PRO A 1 112 ? -5.164 0.065 12.822 1.00 85.81 112 PRO A C 1
ATOM 925 O O . PRO A 1 112 ? -5.206 0.008 14.051 1.00 85.81 112 PRO A O 1
ATOM 928 N N . ASP A 1 113 ? -5.858 -0.753 12.042 1.00 91.69 113 ASP A N 1
ATOM 929 C CA . ASP A 1 113 ? -6.630 -1.884 12.538 1.00 91.69 113 ASP A CA 1
ATOM 930 C C . ASP A 1 113 ? -6.447 -3.104 11.631 1.00 91.69 113 ASP A C 1
ATOM 932 O O . ASP A 1 113 ? -5.908 -3.017 10.522 1.00 91.69 113 ASP A O 1
ATOM 936 N N . LYS A 1 114 ? -6.883 -4.262 12.124 1.00 93.44 114 LYS A N 1
ATOM 937 C CA . LYS A 1 114 ? -6.720 -5.548 11.451 1.00 93.44 114 LYS A CA 1
ATOM 938 C C . LYS A 1 114 ? -7.401 -5.580 10.085 1.00 93.44 114 LYS A C 1
ATOM 940 O O . LYS A 1 114 ? -6.839 -6.142 9.151 1.00 93.44 114 LYS A O 1
ATOM 945 N N . ILE A 1 115 ? -8.586 -4.985 9.961 1.00 94.12 115 ILE A N 1
ATOM 946 C CA . ILE A 1 115 ? -9.378 -5.020 8.728 1.00 94.12 115 ILE A CA 1
ATOM 947 C C . ILE A 1 115 ? -8.716 -4.162 7.647 1.00 94.12 115 ILE A C 1
ATOM 949 O O . ILE A 1 115 ? -8.643 -4.597 6.497 1.00 94.12 115 ILE A O 1
ATOM 953 N N . SER A 1 116 ? -8.165 -3.001 8.011 1.00 92.69 116 SER A N 1
ATOM 954 C CA . SER A 1 116 ? -7.327 -2.201 7.110 1.00 92.69 116 SER A CA 1
ATOM 955 C C . SER A 1 116 ? -6.092 -2.984 6.653 1.00 92.69 116 SER A C 1
ATOM 957 O O . SER A 1 116 ? -5.861 -3.108 5.455 1.00 92.69 116 SER A O 1
ATOM 959 N N . CYS A 1 117 ? -5.370 -3.637 7.572 1.00 93.12 117 CYS A N 1
ATOM 960 C CA . CYS A 1 117 ? -4.196 -4.442 7.204 1.00 93.12 117 CYS A CA 1
ATOM 961 C C . CYS A 1 117 ? -4.564 -5.612 6.266 1.00 93.12 117 CYS A C 1
ATOM 963 O O . CYS A 1 117 ? -3.839 -5.929 5.324 1.00 93.12 117 CYS A O 1
ATOM 965 N N . GLU A 1 118 ? -5.697 -6.283 6.500 1.00 96.31 118 GLU A N 1
ATOM 966 C CA . GLU A 1 118 ? -6.187 -7.366 5.635 1.00 96.31 118 GLU A CA 1
ATOM 967 C C . GLU A 1 118 ? -6.565 -6.864 4.232 1.00 96.31 118 GLU A C 1
ATOM 969 O O . GLU A 1 118 ? -6.255 -7.527 3.234 1.00 96.31 118 GLU A O 1
ATOM 974 N N . MET A 1 119 ? -7.191 -5.686 4.141 1.00 96.19 119 MET A N 1
ATOM 975 C CA . MET A 1 119 ? -7.464 -5.011 2.872 1.00 96.19 119 MET A CA 1
ATOM 976 C C . MET A 1 119 ? -6.167 -4.733 2.111 1.00 96.19 119 MET A C 1
ATOM 978 O O . MET A 1 119 ? -6.063 -5.083 0.930 1.00 96.19 119 MET A O 1
ATOM 982 N N . ASP A 1 120 ? -5.179 -4.152 2.787 1.00 96.06 120 ASP A N 1
ATOM 983 C CA . ASP A 1 120 ? -3.916 -3.743 2.180 1.00 96.06 120 ASP A CA 1
ATOM 984 C C . ASP A 1 120 ? -3.120 -4.954 1.713 1.00 96.06 120 ASP A C 1
ATOM 986 O O . ASP A 1 120 ? -2.670 -4.987 0.567 1.00 96.06 120 ASP A O 1
ATOM 990 N N . LEU A 1 121 ? -3.038 -6.023 2.515 1.00 96.88 121 LEU A N 1
ATOM 991 C CA . LEU A 1 121 ? -2.436 -7.296 2.102 1.00 96.88 121 LEU A CA 1
ATOM 992 C C . LEU A 1 121 ? -3.116 -7.890 0.863 1.00 96.88 121 LEU A C 1
ATOM 994 O O . LEU A 1 121 ? -2.421 -8.353 -0.052 1.00 96.88 121 LEU A O 1
ATOM 998 N N . HIS A 1 122 ? -4.453 -7.881 0.813 1.00 98.38 122 HIS A N 1
ATOM 999 C CA . HIS A 1 122 ? -5.195 -8.366 -0.351 1.00 98.38 122 HIS A CA 1
ATOM 1000 C C . HIS A 1 122 ? -4.868 -7.525 -1.586 1.00 98.38 122 HIS A C 1
ATOM 1002 O O . HIS A 1 122 ? -4.435 -8.071 -2.602 1.00 98.38 122 HIS A O 1
ATOM 1008 N N . ASN A 1 123 ? -5.005 -6.205 -1.499 1.00 98.25 123 ASN A N 1
ATOM 1009 C CA . ASN A 1 123 ? -4.790 -5.289 -2.621 1.00 98.25 123 ASN A CA 1
ATOM 1010 C C . ASN A 1 123 ? -3.332 -5.301 -3.101 1.00 98.25 123 ASN A C 1
ATOM 1012 O O . ASN A 1 123 ? -3.065 -5.340 -4.307 1.00 98.25 123 ASN A O 1
ATOM 1016 N N . ASN A 1 124 ? -2.385 -5.399 -2.166 1.00 98.12 124 ASN A N 1
ATOM 1017 C CA . ASN A 1 124 ? -0.971 -5.611 -2.446 1.00 98.12 124 ASN A CA 1
ATOM 1018 C C . ASN A 1 124 ? -0.756 -6.891 -3.275 1.00 98.12 124 ASN A C 1
ATOM 1020 O O . ASN A 1 124 ? -0.015 -6.898 -4.265 1.00 98.12 124 ASN A O 1
ATOM 1024 N N . SER A 1 125 ? -1.424 -7.987 -2.903 1.00 98.44 125 SER A N 1
ATOM 1025 C CA . SER A 1 125 ? -1.320 -9.259 -3.623 1.00 98.44 125 SER A CA 1
ATOM 1026 C C . SER A 1 125 ? -1.864 -9.175 -5.053 1.00 98.44 125 SER A C 1
ATOM 1028 O O . SER A 1 125 ? -1.232 -9.711 -5.969 1.00 98.44 125 SER A O 1
ATOM 1030 N N . VAL A 1 126 ? -2.965 -8.444 -5.267 1.00 98.50 126 VAL A N 1
ATOM 1031 C CA . VAL A 1 126 ? -3.537 -8.220 -6.601 1.00 98.50 126 VAL A CA 1
ATOM 1032 C C . VAL A 1 126 ? -2.590 -7.380 -7.458 1.00 98.50 126 VAL A C 1
ATOM 1034 O O . VAL A 1 126 ? -2.343 -7.737 -8.609 1.00 98.50 126 VAL A O 1
ATOM 1037 N N . GLY A 1 127 ? -1.984 -6.325 -6.903 1.00 98.44 127 GLY A N 1
ATOM 1038 C CA . GLY A 1 127 ? -0.966 -5.526 -7.597 1.00 98.44 127 GLY A CA 1
ATOM 1039 C C . GLY A 1 127 ? 0.238 -6.353 -8.063 1.00 98.44 127 GLY A C 1
ATOM 1040 O O . GLY A 1 127 ? 0.704 -6.220 -9.196 1.00 98.44 127 GLY A O 1
ATOM 1041 N N . LEU A 1 128 ? 0.711 -7.279 -7.222 1.00 98.50 128 LEU A N 1
ATOM 1042 C CA . LEU A 1 128 ? 1.785 -8.209 -7.586 1.00 98.50 128 LEU A CA 1
ATOM 1043 C C . LEU A 1 128 ? 1.359 -9.246 -8.634 1.00 98.50 128 LEU A C 1
ATOM 1045 O O . LEU A 1 128 ? 2.197 -9.661 -9.438 1.00 98.50 128 LEU A O 1
ATOM 1049 N N . ALA A 1 129 ? 0.108 -9.710 -8.599 1.00 98.50 129 ALA A N 1
ATOM 1050 C CA . ALA A 1 129 ? -0.432 -10.641 -9.590 1.00 98.50 129 ALA A CA 1
ATOM 1051 C C . ALA A 1 129 ? -0.489 -9.982 -10.971 1.00 98.50 129 ALA A C 1
ATOM 1053 O O . ALA A 1 129 ? 0.119 -10.486 -11.913 1.00 98.50 129 ALA A O 1
ATOM 1054 N N 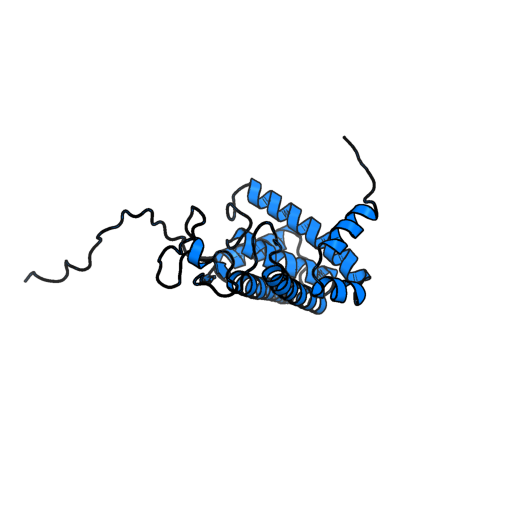. LEU A 1 130 ? -1.073 -8.787 -11.031 1.00 98.38 130 LEU A N 1
ATOM 1055 C CA . LEU A 1 130 ? -1.120 -7.940 -12.215 1.00 98.38 130 LEU A CA 1
ATOM 1056 C C . LEU A 1 130 ? 0.280 -7.675 -12.803 1.00 98.38 130 LEU A C 1
ATOM 1058 O O . LEU A 1 130 ? 0.511 -7.898 -13.991 1.00 98.38 130 LEU A O 1
ATOM 1062 N N . TYR A 1 131 ? 1.260 -7.306 -11.967 1.00 98.25 131 TYR A N 1
ATOM 1063 C CA . TYR A 1 131 ? 2.650 -7.187 -12.419 1.00 98.25 131 TYR A CA 1
ATOM 1064 C C . TYR A 1 131 ? 3.162 -8.493 -13.041 1.00 98.25 131 TYR A C 1
ATOM 1066 O O . TYR A 1 131 ? 3.791 -8.474 -14.093 1.00 98.25 131 TYR A O 1
ATOM 1074 N N . LYS A 1 132 ? 2.924 -9.651 -12.411 1.00 97.94 132 LYS A N 1
ATOM 1075 C CA . LYS A 1 132 ? 3.425 -10.944 -12.910 1.00 97.94 132 LYS A CA 1
ATOM 1076 C C . LYS A 1 132 ? 2.796 -11.355 -14.237 1.00 97.94 132 LYS A C 1
ATOM 1078 O O . LYS A 1 132 ? 3.506 -11.970 -15.035 1.00 97.94 132 LYS A O 1
ATOM 1083 N N . GLU A 1 133 ? 1.519 -11.045 -14.431 1.00 97.75 133 GLU A N 1
ATOM 1084 C CA . GLU A 1 133 ? 0.776 -11.275 -15.672 1.00 97.75 133 GLU A CA 1
ATOM 1085 C C . GLU A 1 133 ? 1.398 -10.469 -16.818 1.00 97.75 133 GLU A C 1
ATOM 1087 O O . GLU A 1 133 ? 1.746 -11.039 -17.851 1.00 97.75 133 GLU A O 1
ATOM 1092 N N . HIS A 1 134 ? 1.679 -9.186 -16.578 1.00 97.38 134 HIS A N 1
ATOM 1093 C CA . HIS A 1 134 ? 2.112 -8.245 -17.612 1.00 97.38 134 HIS A CA 1
ATOM 1094 C C . HIS A 1 134 ? 3.627 -7.961 -17.648 1.00 97.38 134 HIS A C 1
ATOM 1096 O O . HIS A 1 134 ? 4.089 -7.182 -18.474 1.00 97.38 134 HIS A O 1
ATOM 1102 N N . LYS A 1 135 ? 4.459 -8.593 -16.805 1.00 94.62 135 LYS A N 1
ATOM 1103 C CA . LYS A 1 135 ? 5.909 -8.282 -16.687 1.00 94.62 135 LYS A CA 1
ATOM 1104 C C . LYS A 1 135 ? 6.729 -8.430 -17.977 1.00 94.62 135 LYS A C 1
ATOM 1106 O O . LYS A 1 135 ? 7.884 -8.016 -18.009 1.00 94.62 135 LYS A O 1
ATOM 1111 N N . LYS A 1 136 ? 6.201 -9.133 -18.985 1.00 95.12 136 LYS A N 1
ATOM 1112 C CA . LYS A 1 136 ? 6.853 -9.324 -20.294 1.00 95.12 136 LYS A CA 1
ATOM 1113 C C . LYS A 1 136 ? 6.460 -8.241 -21.302 1.00 95.12 136 LYS A C 1
ATOM 1115 O O . LYS A 1 136 ? 7.102 -8.126 -22.343 1.00 95.12 136 LYS A O 1
ATOM 1120 N N . GLU A 1 137 ? 5.417 -7.478 -21.006 1.00 95.56 137 GLU A N 1
ATOM 1121 C CA . GLU A 1 137 ? 4.899 -6.412 -21.850 1.00 95.56 137 GLU A CA 1
ATOM 1122 C C . GLU A 1 137 ? 5.644 -5.106 -21.557 1.00 95.56 137 GLU A C 1
ATOM 1124 O O . GLU A 1 137 ? 6.010 -4.810 -20.418 1.00 95.56 137 GLU A O 1
ATOM 1129 N N . LYS A 1 138 ? 5.881 -4.301 -22.595 1.00 93.56 138 LYS A N 1
ATOM 1130 C CA . LYS A 1 138 ? 6.478 -2.968 -22.450 1.00 93.56 138 LYS A CA 1
ATOM 1131 C C . LYS A 1 138 ? 5.377 -1.939 -22.209 1.00 93.56 138 LYS A C 1
ATOM 1133 O O . LYS A 1 138 ? 5.029 -1.195 -23.117 1.00 93.56 138 LYS A O 1
ATOM 1138 N N . LEU A 1 139 ? 4.834 -1.926 -20.995 1.00 96.38 139 LEU A N 1
ATOM 1139 C CA . LEU A 1 139 ? 3.753 -1.016 -20.620 1.00 96.38 139 LEU A CA 1
ATOM 1140 C C . LEU A 1 139 ? 4.281 0.332 -20.118 1.00 96.38 139 LEU A C 1
ATOM 1142 O O . LEU A 1 139 ? 5.151 0.417 -19.244 1.00 96.38 139 LEU A O 1
ATOM 1146 N N . SER A 1 140 ? 3.690 1.408 -20.621 1.00 96.50 140 SER A N 1
ATOM 1147 C CA . SER A 1 140 ? 3.820 2.748 -20.059 1.00 96.50 140 SER A CA 1
ATOM 1148 C C . SER A 1 140 ? 3.217 2.824 -18.651 1.00 96.50 140 SER A C 1
ATOM 1150 O O . SER A 1 140 ? 2.493 1.941 -18.185 1.00 96.50 140 SER A O 1
ATOM 1152 N N . ARG A 1 141 ? 3.515 3.904 -17.922 1.00 94.25 141 ARG A N 1
ATOM 1153 C CA . ARG A 1 141 ? 2.926 4.145 -16.594 1.00 94.25 141 ARG A CA 1
ATOM 1154 C C . ARG A 1 141 ? 1.403 4.277 -16.660 1.00 94.25 141 ARG A C 1
ATOM 1156 O O . ARG A 1 141 ? 0.721 3.710 -15.814 1.00 94.25 141 ARG A O 1
ATOM 1163 N N . SER A 1 142 ? 0.881 4.984 -17.662 1.00 94.38 142 SER A N 1
ATOM 1164 C CA . SER A 1 142 ? -0.559 5.177 -17.857 1.00 94.38 142 SER A CA 1
ATOM 1165 C C . SER A 1 142 ? -1.283 3.866 -18.144 1.00 94.38 142 SER A C 1
ATOM 1167 O O . SER A 1 142 ? -2.339 3.634 -17.571 1.00 94.38 142 SER A O 1
ATOM 1169 N N . GLU A 1 143 ? -0.703 2.976 -18.952 1.00 97.06 143 GLU A N 1
ATOM 1170 C CA . GLU A 1 143 ? -1.300 1.660 -19.223 1.00 97.06 143 GLU A CA 1
ATOM 1171 C C . GLU A 1 143 ? -1.354 0.794 -17.960 1.00 97.06 143 GLU A C 1
ATOM 1173 O O . GLU A 1 143 ? -2.360 0.145 -17.692 1.00 97.06 143 GLU A O 1
ATOM 1178 N N . ARG A 1 144 ? -0.311 0.835 -17.122 1.00 97.31 144 ARG A N 1
ATOM 1179 C CA . ARG A 1 144 ? -0.305 0.129 -15.830 1.00 97.31 144 ARG A CA 1
ATOM 1180 C C . ARG A 1 144 ? -1.355 0.674 -14.874 1.00 97.31 144 ARG A C 1
ATOM 1182 O O . ARG A 1 144 ? -2.073 -0.100 -14.246 1.00 97.31 144 ARG A O 1
ATOM 1189 N N . MET A 1 145 ? -1.466 1.999 -14.782 1.00 96.06 145 MET A N 1
ATOM 1190 C CA . MET A 1 145 ? -2.522 2.643 -14.002 1.00 96.06 145 MET A CA 1
ATOM 1191 C C . MET A 1 145 ? -3.900 2.223 -14.518 1.00 96.06 145 MET A C 1
ATOM 1193 O O . MET A 1 145 ? -4.760 1.873 -13.722 1.00 96.06 145 MET A O 1
ATOM 1197 N N . GLU A 1 146 ? -4.098 2.168 -15.833 1.00 95.94 146 GLU A N 1
ATOM 1198 C CA . GLU A 1 146 ? -5.363 1.744 -16.431 1.00 95.94 146 GLU A CA 1
ATOM 1199 C C . GLU A 1 146 ? -5.706 0.277 -16.121 1.00 95.94 146 GLU A C 1
ATOM 1201 O O . GLU A 1 146 ? -6.846 -0.032 -15.774 1.00 95.94 146 GLU A O 1
ATOM 1206 N N . LEU A 1 147 ? -4.726 -0.629 -16.146 1.00 98.06 147 LEU A N 1
ATOM 1207 C CA . LEU A 1 147 ? -4.927 -2.033 -15.763 1.00 98.06 147 LEU A CA 1
ATOM 1208 C C . LEU A 1 147 ? -5.316 -2.187 -14.287 1.00 98.06 147 LEU A C 1
ATOM 1210 O O . LEU A 1 147 ? -6.208 -2.973 -13.957 1.00 98.06 147 LEU A O 1
ATOM 1214 N N . VAL A 1 148 ? -4.686 -1.416 -13.396 1.00 97.69 148 VAL A N 1
ATOM 1215 C CA . VAL A 1 148 ? -5.053 -1.386 -11.971 1.00 97.69 148 VAL A CA 1
ATOM 1216 C C . VAL A 1 148 ? -6.445 -0.773 -11.791 1.00 97.69 148 VAL A C 1
ATOM 1218 O O . VAL A 1 148 ? -7.267 -1.324 -11.061 1.00 97.69 148 VAL A O 1
ATOM 1221 N N . ARG A 1 149 ? -6.760 0.313 -12.507 1.00 95.12 149 ARG A N 1
ATOM 1222 C CA . ARG A 1 149 ? -8.081 0.961 -12.499 1.00 95.12 149 ARG A CA 1
ATOM 1223 C C . ARG A 1 149 ? -9.178 -0.018 -12.917 1.00 95.12 149 ARG A C 1
ATOM 1225 O O . ARG A 1 149 ? -10.200 -0.132 -12.242 1.00 95.12 149 ARG A O 1
ATOM 1232 N N . LYS A 1 150 ? -8.945 -0.771 -13.992 1.00 96.12 150 LYS A N 1
ATOM 1233 C CA . LYS A 1 150 ? -9.843 -1.826 -14.465 1.00 96.12 150 LYS A CA 1
ATOM 1234 C C . LYS A 1 150 ? -10.053 -2.903 -13.396 1.00 96.12 150 LYS A C 1
ATOM 1236 O O . LYS A 1 150 ? -11.192 -3.277 -13.138 1.00 96.12 150 LYS A O 1
ATOM 1241 N N . ALA A 1 151 ? -8.994 -3.327 -12.704 1.00 97.06 151 ALA A N 1
ATOM 1242 C CA . ALA A 1 151 ? -9.091 -4.292 -11.606 1.00 97.06 151 ALA A CA 1
ATOM 1243 C C . ALA A 1 151 ? -9.970 -3.814 -10.440 1.00 97.06 151 ALA A C 1
ATOM 1245 O O . ALA A 1 151 ? -10.736 -4.598 -9.874 1.00 97.06 151 ALA A O 1
ATOM 1246 N N . VAL A 1 152 ? -9.878 -2.527 -10.097 1.00 94.12 152 VAL A N 1
ATOM 1247 C CA . VAL A 1 152 ? -10.734 -1.892 -9.086 1.00 94.12 152 VAL A CA 1
ATOM 1248 C C . VAL A 1 152 ? -12.199 -1.934 -9.531 1.00 94.12 152 VAL A C 1
ATOM 1250 O O . VAL A 1 152 ? -13.056 -2.373 -8.767 1.00 94.12 152 VAL A O 1
ATOM 1253 N N . ILE A 1 153 ? -12.495 -1.554 -10.775 1.00 91.50 153 ILE A N 1
ATOM 1254 C CA . ILE A 1 153 ? -13.870 -1.511 -11.306 1.00 91.50 153 ILE A CA 1
ATOM 1255 C C . ILE A 1 153 ? -14.487 -2.910 -11.421 1.00 91.50 153 ILE A C 1
ATOM 1257 O O . ILE A 1 153 ? -15.665 -3.099 -11.135 1.00 91.50 153 ILE A O 1
ATOM 1261 N N . GLU A 1 154 ? -13.686 -3.912 -11.775 1.00 93.75 154 GLU A N 1
ATOM 1262 C CA . GLU A 1 154 ? -14.116 -5.314 -11.850 1.00 93.75 154 GLU A CA 1
ATOM 1263 C C . GLU A 1 154 ? -14.404 -5.935 -10.473 1.00 93.75 154 GLU A C 1
ATOM 1265 O O . GLU A 1 154 ? -14.970 -7.026 -10.392 1.00 93.75 154 GLU A O 1
ATOM 1270 N N . GLY A 1 155 ? -14.038 -5.263 -9.377 1.00 93.62 155 GLY A N 1
ATOM 1271 C CA . GLY A 1 155 ? -14.246 -5.771 -8.022 1.00 93.62 155 GLY A CA 1
ATOM 1272 C C . GLY A 1 155 ? -13.185 -6.767 -7.558 1.00 93.62 155 GLY A C 1
ATOM 1273 O O . GLY A 1 155 ? -13.442 -7.519 -6.619 1.00 93.62 155 GLY A O 1
ATOM 1274 N N . ARG A 1 156 ? -12.010 -6.803 -8.206 1.00 97.06 156 ARG A N 1
ATOM 1275 C CA . ARG A 1 156 ? -10.899 -7.692 -7.811 1.00 97.06 156 ARG A CA 1
ATOM 1276 C C . ARG A 1 156 ? -10.215 -7.241 -6.520 1.00 97.06 156 ARG A C 1
ATOM 1278 O O . ARG A 1 156 ? -9.595 -8.058 -5.837 1.00 97.06 156 ARG A O 1
ATOM 1285 N N . MET A 1 157 ? -10.336 -5.959 -6.190 1.00 96.56 157 MET A N 1
ATOM 1286 C CA . MET A 1 157 ? -9.792 -5.375 -4.970 1.00 96.56 157 MET A CA 1
ATOM 1287 C C . MET A 1 157 ? -10.794 -5.454 -3.814 1.00 96.56 157 MET A C 1
ATOM 1289 O O . MET A 1 157 ? -11.985 -5.718 -4.009 1.00 96.56 157 MET A O 1
ATOM 1293 N N . LYS A 1 158 ? -10.302 -5.203 -2.603 1.00 96.12 158 LYS A N 1
ATOM 1294 C CA . LYS A 1 158 ? -11.108 -5.039 -1.394 1.00 96.12 158 LYS A CA 1
ATOM 1295 C C . LYS A 1 158 ? -11.112 -3.585 -0.959 1.00 96.12 158 LYS A C 1
ATOM 1297 O O . LYS A 1 158 ? -10.135 -2.869 -1.155 1.00 96.12 158 LYS A O 1
ATOM 1302 N N . MET A 1 159 ? -12.221 -3.184 -0.363 1.00 94.12 159 MET A N 1
ATOM 1303 C CA . MET A 1 159 ? -12.385 -1.904 0.309 1.00 94.12 159 MET A CA 1
ATOM 1304 C C . MET A 1 159 ? -13.115 -2.131 1.631 1.00 94.12 159 MET A C 1
ATOM 1306 O O . MET A 1 159 ? -13.825 -3.130 1.781 1.00 94.12 159 MET A O 1
ATOM 1310 N N . ILE A 1 160 ? -12.953 -1.215 2.578 1.00 93.38 160 ILE A N 1
ATOM 1311 C CA . ILE A 1 160 ? -13.699 -1.242 3.832 1.00 93.38 160 ILE A CA 1
ATOM 1312 C C . ILE A 1 160 ? -15.111 -0.747 3.546 1.00 93.38 160 ILE A C 1
ATOM 1314 O O . ILE A 1 160 ? -15.301 0.274 2.880 1.00 93.38 160 ILE A O 1
ATOM 1318 N N . TYR A 1 161 ? -16.115 -1.470 4.035 1.00 91.94 161 TYR A N 1
ATOM 1319 C CA . TYR A 1 161 ? -17.490 -1.070 3.806 1.00 91.94 161 TYR A CA 1
ATOM 1320 C C . TYR A 1 161 ? -17.812 0.210 4.571 1.00 91.94 161 TYR A C 1
ATOM 1322 O O . TYR A 1 161 ? -17.621 0.297 5.786 1.00 91.94 161 TYR A O 1
ATOM 1330 N N . GLN A 1 162 ? -18.282 1.217 3.845 1.00 89.31 162 GLN A N 1
ATOM 1331 C CA . GLN A 1 162 ? -18.560 2.533 4.394 1.00 89.31 162 GLN A CA 1
ATOM 1332 C C . GLN A 1 162 ? -19.710 3.213 3.650 1.00 89.31 162 GLN A C 1
ATOM 1334 O O . GLN A 1 162 ? -20.140 2.757 2.591 1.00 89.31 162 GLN A O 1
ATOM 1339 N N . THR A 1 163 ? -20.230 4.300 4.208 1.00 86.50 163 THR A N 1
ATOM 1340 C CA . THR A 1 163 ? -21.173 5.202 3.540 1.00 86.50 163 THR A CA 1
ATOM 1341 C C . THR A 1 163 ? -20.417 6.256 2.726 1.00 86.50 163 THR A C 1
ATOM 1343 O O . THR A 1 163 ? -19.206 6.437 2.866 1.00 86.50 163 THR A O 1
ATOM 1346 N N . LYS A 1 164 ? -21.137 7.039 1.914 1.00 82.06 164 LYS A N 1
ATOM 1347 C CA . LYS A 1 164 ? -20.560 8.215 1.232 1.00 82.06 164 LYS A CA 1
ATOM 1348 C C . LYS A 1 164 ? -19.989 9.265 2.190 1.00 82.06 164 LYS A C 1
ATOM 1350 O O . LYS A 1 164 ? -19.068 9.989 1.819 1.00 82.06 164 LYS A O 1
ATOM 1355 N N . ASN A 1 165 ? -20.517 9.310 3.412 1.00 83.94 165 ASN A N 1
ATOM 1356 C CA . ASN A 1 165 ? -20.084 10.206 4.480 1.00 83.94 165 ASN A CA 1
ATOM 1357 C C . ASN A 1 165 ? -18.962 9.589 5.339 1.00 83.94 165 ASN A C 1
ATOM 1359 O O . ASN A 1 165 ? -18.716 10.072 6.439 1.00 83.94 165 ASN A O 1
ATOM 1363 N N . GLN A 1 166 ? -18.292 8.532 4.854 1.00 86.56 166 GLN A N 1
ATOM 1364 C CA . GLN A 1 166 ? -17.153 7.873 5.514 1.00 86.56 166 GLN A CA 1
ATOM 1365 C C . GLN A 1 166 ? -17.500 7.237 6.870 1.00 86.56 166 GLN A C 1
ATOM 1367 O O . GLN A 1 166 ? -16.655 7.117 7.756 1.00 86.56 166 GLN A O 1
ATOM 1372 N N . GLN A 1 167 ? -18.755 6.815 7.053 1.00 89.50 167 GLN A N 1
ATOM 1373 C CA . GLN A 1 167 ? -19.146 6.027 8.221 1.00 89.50 167 GLN A CA 1
ATOM 1374 C C . GLN A 1 167 ? -18.984 4.545 7.906 1.00 89.50 167 GLN A C 1
ATOM 1376 O O . GLN A 1 167 ? -19.536 4.077 6.914 1.00 89.50 167 GLN A O 1
ATOM 1381 N N . TYR A 1 168 ? -18.254 3.810 8.741 1.00 91.50 168 TYR A N 1
ATOM 1382 C CA . TYR A 1 168 ? -18.040 2.380 8.536 1.00 91.50 168 TYR A CA 1
ATOM 1383 C C . TYR A 1 168 ? -19.313 1.569 8.761 1.00 91.50 168 TYR A C 1
ATOM 1385 O O . TYR A 1 168 ? -20.126 1.897 9.626 1.00 91.50 168 TYR A O 1
ATOM 1393 N N . ILE A 1 169 ? -19.451 0.496 7.989 1.00 91.25 169 ILE A N 1
ATOM 1394 C CA . ILE A 1 169 ? -20.597 -0.406 8.006 1.00 91.25 169 ILE A CA 1
ATOM 1395 C C . ILE A 1 169 ? -20.101 -1.822 8.312 1.00 91.25 169 ILE A C 1
ATOM 1397 O O . ILE A 1 169 ? -19.064 -2.261 7.802 1.00 91.25 169 ILE A O 1
ATOM 1401 N N . ASP A 1 170 ? -20.826 -2.534 9.166 1.00 91.25 170 ASP A N 1
ATOM 1402 C CA . ASP A 1 170 ? -20.543 -3.934 9.459 1.00 91.25 170 ASP A CA 1
ATOM 1403 C C . ASP A 1 170 ? -21.089 -4.890 8.384 1.00 91.25 170 ASP A C 1
ATOM 1405 O O . ASP A 1 170 ? -21.739 -4.499 7.412 1.00 91.25 170 ASP A O 1
ATOM 1409 N N . SER A 1 171 ? -20.824 -6.184 8.562 1.00 89.38 171 SER A N 1
ATOM 1410 C CA . SER A 1 171 ? -21.266 -7.230 7.630 1.00 89.38 171 SER A CA 1
ATOM 1411 C C . SER A 1 171 ? -22.790 -7.395 7.546 1.00 89.38 171 SER A C 1
ATOM 1413 O O . SER A 1 171 ? -23.277 -8.055 6.629 1.00 89.38 171 SER A O 1
ATOM 1415 N N . THR A 1 172 ? -23.546 -6.791 8.469 1.00 88.38 172 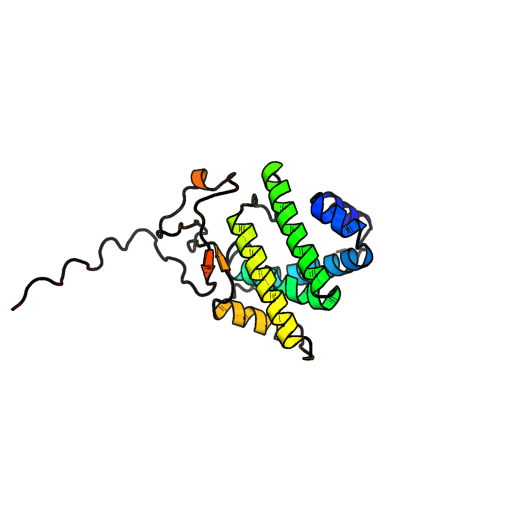THR A N 1
ATOM 1416 C CA . THR A 1 172 ? -25.015 -6.810 8.497 1.00 88.38 172 THR A CA 1
ATOM 1417 C C . THR A 1 172 ? -25.639 -5.573 7.849 1.00 88.38 172 THR A C 1
ATOM 1419 O O . THR A 1 172 ? -26.861 -5.496 7.735 1.00 88.38 172 THR A O 1
ATOM 1422 N N . GLY A 1 173 ? -24.822 -4.614 7.401 1.00 86.31 173 GLY A N 1
ATOM 1423 C CA . GLY A 1 173 ? -25.295 -3.358 6.821 1.00 86.31 173 GLY A CA 1
ATOM 1424 C C . GLY A 1 173 ? -25.573 -2.260 7.852 1.00 86.31 173 GLY A C 1
ATOM 1425 O O . GLY A 1 173 ? -26.169 -1.243 7.498 1.00 86.31 173 GLY A O 1
ATOM 1426 N N . GLN A 1 174 ? -25.155 -2.430 9.111 1.00 89.50 174 GLN A N 1
ATOM 1427 C CA . GLN A 1 174 ? -25.357 -1.435 10.167 1.00 89.50 174 GLN A CA 1
ATOM 1428 C C . GLN A 1 174 ? -24.146 -0.509 10.307 1.00 89.50 174 GLN A C 1
ATOM 1430 O O . GLN A 1 174 ? -22.998 -0.940 10.208 1.00 89.50 174 GLN A O 1
ATOM 1435 N N . ILE A 1 175 ? -24.403 0.778 10.561 1.00 92.00 175 ILE A N 1
ATOM 1436 C CA . ILE A 1 175 ? -23.350 1.763 10.842 1.00 92.00 175 ILE A CA 1
ATOM 1437 C C . ILE A 1 175 ? -22.665 1.401 12.161 1.00 92.00 175 ILE A C 1
ATOM 1439 O O . ILE A 1 175 ? -23.331 1.163 13.166 1.00 92.00 175 ILE A O 1
ATOM 1443 N N . ILE A 1 176 ? -21.333 1.413 12.166 1.00 91.31 176 ILE A N 1
ATOM 1444 C CA . ILE A 1 176 ? -20.518 1.142 13.348 1.00 91.31 176 ILE A CA 1
ATOM 1445 C C . ILE A 1 176 ? -20.258 2.467 14.084 1.00 91.31 176 ILE A C 1
ATOM 1447 O O . ILE A 1 176 ? -19.596 3.349 13.522 1.00 91.31 176 ILE A O 1
ATOM 1451 N N . PRO A 1 177 ? -20.724 2.627 15.336 1.00 91.81 177 PRO A N 1
ATOM 1452 C CA . PRO A 1 177 ? -20.389 3.780 16.168 1.00 91.81 177 PRO A CA 1
ATOM 1453 C C . PRO A 1 177 ? -18.878 3.936 16.346 1.00 91.81 177 PRO A C 1
ATOM 1455 O O . PRO A 1 177 ? -18.126 2.958 16.297 1.00 91.81 177 PRO A O 1
ATOM 1458 N N . LYS A 1 178 ? -18.411 5.172 16.551 1.00 88.69 178 LYS A N 1
ATOM 1459 C CA . LYS A 1 178 ? -16.975 5.486 16.633 1.00 88.69 178 LYS A CA 1
ATOM 1460 C C . LYS A 1 178 ? -16.285 4.731 17.763 1.00 88.69 178 LYS A C 1
ATOM 1462 O O . LYS A 1 178 ? -15.182 4.221 17.594 1.00 88.69 178 LYS A O 1
ATOM 1467 N N . GLU A 1 179 ? -16.973 4.621 18.883 1.00 88.06 179 GLU A N 1
ATOM 1468 C CA . GLU A 1 179 ? -16.535 3.980 20.117 1.00 88.06 179 GLU A CA 1
ATOM 1469 C C . GLU A 1 179 ? -16.320 2.469 19.936 1.00 88.06 179 GLU A C 1
ATOM 1471 O O . GLU A 1 179 ? -15.566 1.859 20.685 1.00 88.06 179 GLU A O 1
ATOM 1476 N N . GLU A 1 180 ? -16.944 1.870 18.916 1.00 86.88 180 GLU A N 1
ATOM 1477 C CA . GLU A 1 180 ? -16.886 0.432 18.632 1.00 86.88 180 GLU A CA 1
ATOM 1478 C C . GLU A 1 180 ? -15.811 0.044 17.605 1.00 86.88 180 GLU A C 1
ATOM 1480 O O . GLU A 1 180 ? -15.673 -1.132 17.265 1.00 86.88 180 GLU A O 1
ATOM 1485 N N . HIS A 1 181 ? -15.049 1.006 17.076 1.00 87.12 181 HIS A N 1
ATOM 1486 C CA . HIS A 1 181 ? -13.960 0.706 16.139 1.00 87.12 181 HIS A CA 1
ATOM 1487 C C . HIS A 1 181 ? -12.702 1.551 16.326 1.00 87.12 181 HIS A C 1
ATOM 1489 O O . HIS A 1 181 ? -11.620 1.129 15.922 1.00 87.12 181 HIS A O 1
ATOM 1495 N N . TYR A 1 182 ? -12.805 2.740 16.915 1.00 87.25 182 TYR A N 1
ATOM 1496 C CA . TYR A 1 182 ? -11.649 3.593 17.150 1.00 87.25 182 TYR A CA 1
ATOM 1497 C C . TYR A 1 182 ? -10.800 3.040 18.298 1.00 87.25 182 TYR A C 1
ATOM 1499 O O . TYR A 1 182 ? -11.316 2.782 19.381 1.00 87.25 182 TYR A O 1
ATOM 1507 N N . GLY A 1 183 ? -9.491 2.878 18.089 1.00 85.81 183 GLY A N 1
ATOM 1508 C CA . GLY A 1 183 ? -8.613 2.334 19.133 1.00 85.81 183 GLY A CA 1
ATOM 1509 C C . GLY A 1 183 ? -8.639 0.810 19.265 1.00 85.81 183 GLY A C 1
ATOM 1510 O O . GLY A 1 183 ? -7.972 0.279 20.148 1.00 85.81 183 GLY A O 1
ATOM 1511 N N . LEU A 1 184 ? -9.378 0.096 18.407 1.00 90.50 184 LEU A N 1
ATOM 1512 C CA . LEU A 1 184 ? -9.531 -1.356 18.482 1.00 90.50 184 LEU A CA 1
ATOM 1513 C C . LEU A 1 184 ? -8.847 -2.045 17.301 1.00 90.50 184 LEU A C 1
ATOM 1515 O O . LEU A 1 184 ? -9.174 -1.774 16.146 1.00 90.50 184 LEU A O 1
ATOM 1519 N N . TRP A 1 185 ? -7.930 -2.970 17.605 1.00 92.31 185 TRP A N 1
ATOM 1520 C CA . TRP A 1 185 ? -7.241 -3.770 16.589 1.00 92.31 185 TRP A CA 1
ATOM 1521 C C . TRP A 1 185 ? -8.219 -4.654 15.825 1.00 92.31 185 TRP A C 1
ATOM 1523 O O . TRP A 1 185 ? -8.224 -4.663 14.599 1.00 92.31 185 TRP A O 1
ATOM 1533 N N . GLU A 1 186 ? -9.061 -5.384 16.556 1.00 93.38 186 GLU A N 1
ATOM 1534 C CA . GLU A 1 186 ? -10.169 -6.143 15.989 1.00 93.38 186 GLU A CA 1
ATOM 1535 C C . GLU A 1 186 ? -11.454 -5.351 16.205 1.00 93.38 186 GLU A C 1
ATOM 1537 O O . GLU A 1 186 ? -11.770 -4.953 17.325 1.00 93.38 186 GLU A O 1
ATOM 1542 N N . ASN A 1 187 ? -12.183 -5.101 15.125 1.00 92.25 187 ASN A N 1
ATOM 1543 C CA . ASN A 1 187 ? -13.417 -4.333 15.143 1.00 92.25 187 ASN A CA 1
ATOM 1544 C C . ASN A 1 187 ? -14.430 -4.946 14.164 1.00 92.25 187 ASN A C 1
ATOM 1546 O O . ASN A 1 187 ? -14.145 -5.936 13.489 1.00 92.25 187 ASN A O 1
ATOM 1550 N N . ARG A 1 188 ? -15.635 -4.371 14.101 1.00 92.62 188 ARG A N 1
ATOM 1551 C CA . ARG A 1 188 ? -16.720 -4.889 13.251 1.00 92.62 188 ARG A CA 1
ATOM 1552 C C . ARG A 1 188 ? -16.657 -4.433 11.791 1.00 92.62 188 ARG A C 1
ATOM 1554 O O . ARG A 1 188 ? -17.586 -4.739 11.042 1.00 92.62 188 ARG A O 1
ATOM 1561 N N . LYS A 1 189 ? -15.623 -3.685 11.377 1.00 93.94 189 LYS A N 1
ATOM 1562 C CA . LYS A 1 189 ? -15.475 -3.288 9.970 1.00 93.94 189 LYS A CA 1
ATOM 1563 C C . LYS A 1 189 ? -15.425 -4.547 9.111 1.00 93.94 189 LYS A C 1
ATOM 1565 O O . LYS A 1 189 ? -14.919 -5.585 9.531 1.00 93.94 189 LYS A O 1
ATOM 1570 N N . CYS A 1 190 ? -15.945 -4.462 7.896 1.00 93.69 190 CYS A N 1
ATOM 1571 C CA . CYS A 1 190 ? -15.914 -5.584 6.970 1.00 93.69 190 CYS A CA 1
ATO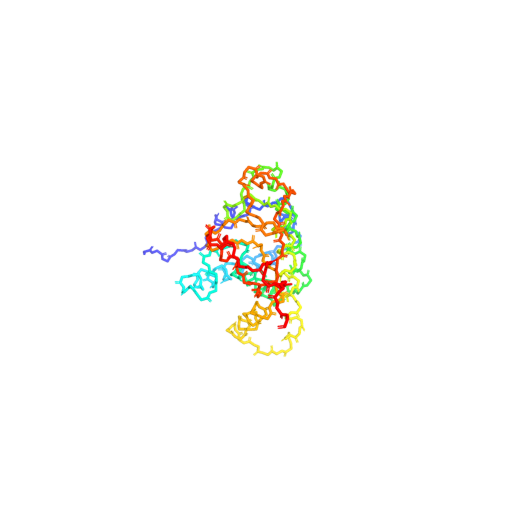M 1572 C C . CYS A 1 190 ? -15.369 -5.169 5.606 1.00 93.69 190 CYS A C 1
ATOM 1574 O O . CYS A 1 190 ? -15.446 -4.003 5.211 1.00 93.69 190 CYS A O 1
ATOM 1576 N N . LEU A 1 191 ? -14.807 -6.144 4.892 1.00 95.00 191 LEU A N 1
ATOM 1577 C CA . LEU A 1 191 ? -14.279 -5.951 3.550 1.00 95.00 191 LEU A CA 1
ATOM 1578 C C . LEU A 1 191 ? -15.317 -6.328 2.504 1.00 95.00 191 LEU A C 1
ATOM 1580 O O . LEU A 1 191 ? -15.847 -7.440 2.502 1.00 95.00 191 LEU A O 1
ATOM 1584 N N . VAL A 1 192 ? -15.523 -5.440 1.542 1.00 94.06 192 VAL A N 1
ATOM 1585 C CA . VAL A 1 192 ? -16.382 -5.670 0.380 1.00 94.06 192 VAL A CA 1
ATOM 1586 C C . VAL A 1 192 ? -15.561 -5.590 -0.908 1.00 94.06 192 VAL A C 1
ATOM 1588 O O . VAL A 1 192 ? -14.485 -4.984 -0.925 1.00 94.06 192 VAL A O 1
ATOM 1591 N N . PRO A 1 193 ? -16.004 -6.233 -2.004 1.00 94.75 193 PRO A N 1
ATOM 1592 C CA . PRO A 1 193 ? -15.388 -6.036 -3.312 1.00 94.75 193 PRO A CA 1
ATOM 1593 C C . PRO A 1 193 ? -15.381 -4.555 -3.697 1.00 94.75 193 PRO A C 1
ATOM 1595 O O . PRO A 1 193 ? -16.358 -3.855 -3.451 1.00 94.75 193 PRO A O 1
ATOM 1598 N N . SER A 1 194 ? -14.347 -4.091 -4.394 1.00 92.00 194 SER A N 1
ATOM 1599 C CA . SER A 1 194 ? -14.228 -2.689 -4.829 1.00 92.00 194 SER A CA 1
ATOM 1600 C C . SER A 1 194 ? -15.297 -2.225 -5.829 1.00 92.00 194 SER A C 1
ATOM 1602 O O . SER A 1 194 ? -15.373 -1.037 -6.130 1.00 92.00 194 SER A O 1
ATOM 1604 N N . ARG A 1 195 ? -16.129 -3.144 -6.336 1.00 90.31 195 ARG A N 1
ATOM 1605 C CA . ARG A 1 195 ? -17.321 -2.853 -7.150 1.00 90.31 195 ARG A CA 1
ATOM 1606 C C . ARG A 1 195 ? -18.608 -2.707 -6.333 1.00 90.31 195 ARG A C 1
ATOM 1608 O O . ARG A 1 195 ? -19.651 -2.450 -6.920 1.00 90.31 195 ARG A O 1
ATOM 1615 N N . ALA A 1 196 ? -18.574 -3.001 -5.032 1.00 84.06 196 ALA A N 1
ATOM 1616 C CA . ALA A 1 196 ? -19.772 -2.946 -4.209 1.00 84.06 196 ALA A CA 1
ATOM 1617 C C . ALA A 1 196 ? -20.285 -1.505 -4.155 1.00 84.06 196 ALA A C 1
ATOM 1619 O O . ALA A 1 196 ? -19.509 -0.558 -4.025 1.00 84.06 196 ALA A O 1
ATOM 1620 N N . GLU A 1 197 ? -21.595 -1.341 -4.275 1.00 73.38 197 GLU A N 1
ATOM 1621 C CA . GLU A 1 197 ? -22.214 -0.033 -4.141 1.00 73.38 197 GLU A CA 1
ATOM 1622 C C . GLU A 1 197 ? -22.187 0.375 -2.663 1.00 73.38 197 GLU A C 1
ATOM 1624 O O . GLU A 1 197 ? -22.516 -0.417 -1.774 1.00 73.38 197 GLU A O 1
ATOM 1629 N N . TYR A 1 198 ? -21.765 1.614 -2.389 1.00 66.31 198 TYR A N 1
ATOM 1630 C CA . TYR A 1 198 ? -21.938 2.213 -1.067 1.00 66.31 198 TYR A CA 1
ATOM 1631 C C . TYR A 1 198 ? -23.419 2.113 -0.698 1.00 66.31 198 TYR A C 1
ATOM 1633 O O . TYR A 1 198 ? -24.268 2.463 -1.523 1.00 66.31 198 TYR A O 1
ATOM 1641 N N . LEU A 1 199 ? -23.742 1.692 0.529 1.00 52.94 199 LEU A N 1
ATOM 1642 C CA . LEU A 1 199 ? -25.112 1.839 1.013 1.00 52.94 199 LEU A CA 1
ATOM 1643 C C . LEU A 1 199 ? -25.419 3.334 1.063 1.00 52.94 199 LEU A C 1
ATOM 1645 O O . LEU A 1 199 ? -24.970 4.070 1.942 1.00 52.94 199 LEU A O 1
ATOM 1649 N N . MET A 1 200 ? -26.172 3.784 0.065 1.00 38.53 200 MET A N 1
ATOM 1650 C CA . MET A 1 200 ? -26.945 5.011 0.118 1.00 38.53 200 MET A CA 1
ATOM 1651 C C . MET A 1 200 ? -28.048 4.782 1.138 1.00 38.53 200 MET A C 1
ATOM 1653 O O . MET A 1 200 ? -29.162 4.402 0.793 1.00 38.53 200 MET A O 1
ATOM 1657 N N . ALA A 1 201 ? -27.719 4.951 2.407 1.00 36.88 201 ALA A N 1
ATOM 1658 C CA . ALA A 1 201 ? -28.715 4.958 3.453 1.00 36.88 201 ALA A CA 1
ATOM 1659 C C . ALA A 1 201 ? -28.398 6.089 4.426 1.00 36.88 201 ALA A C 1
ATOM 1661 O O . ALA A 1 201 ? -28.010 5.873 5.570 1.00 36.88 201 ALA A O 1
ATOM 1662 N N . ASP A 1 202 ? -28.658 7.318 3.972 1.00 34.22 202 ASP A N 1
ATOM 1663 C CA . ASP A 1 202 ? -29.457 8.177 4.837 1.00 34.22 202 ASP A CA 1
ATOM 1664 C C . ASP A 1 202 ? -30.706 7.371 5.206 1.00 34.22 202 ASP A C 1
ATOM 1666 O O . ASP A 1 202 ? -31.376 6.814 4.334 1.00 34.22 202 ASP A O 1
ATOM 1670 N N . ASN A 1 203 ? -30.980 7.266 6.502 1.00 39.38 203 ASN A N 1
ATOM 1671 C CA . ASN A 1 203 ? -32.150 6.618 7.084 1.00 39.38 203 ASN A CA 1
ATOM 1672 C C . ASN A 1 203 ? -33.470 7.193 6.529 1.00 39.38 203 ASN A C 1
ATOM 1674 O O . ASN A 1 203 ? -34.155 7.971 7.195 1.00 39.38 203 ASN A O 1
ATOM 1678 N N . LYS A 1 204 ? -33.848 6.803 5.308 1.00 34.12 204 LYS A N 1
ATOM 1679 C CA . LYS A 1 204 ? -35.149 7.077 4.689 1.00 34.12 204 LYS A CA 1
ATOM 1680 C C . LYS A 1 204 ? -35.505 6.085 3.570 1.00 34.12 204 LYS A C 1
ATOM 1682 O O . LYS A 1 204 ? -36.090 6.451 2.563 1.00 34.12 204 LYS A O 1
ATOM 1687 N N . SER A 1 205 ? -35.252 4.801 3.792 1.00 30.16 205 SER A N 1
ATOM 1688 C CA . SER A 1 205 ? -36.073 3.726 3.212 1.00 30.16 205 SER A CA 1
ATOM 1689 C C . SER A 1 205 ? -36.538 2.778 4.317 1.00 30.16 205 SER A C 1
ATOM 1691 O O . SER A 1 205 ? -36.394 1.560 4.277 1.00 30.16 205 SER A O 1
ATOM 1693 N N . LYS A 1 206 ? -37.164 3.372 5.337 1.00 40.03 206 LYS A N 1
ATOM 1694 C CA . LYS A 1 206 ? -38.216 2.679 6.078 1.00 40.03 206 LYS A CA 1
ATOM 1695 C C . LYS A 1 206 ? -39.269 2.256 5.040 1.00 40.03 206 LYS A C 1
ATOM 1697 O O . LYS A 1 206 ? -39.869 3.124 4.418 1.00 40.03 206 LYS A O 1
ATOM 1702 N N . TYR A 1 207 ? -39.461 0.946 4.899 1.00 36.59 207 TYR A N 1
ATOM 1703 C CA . TYR A 1 207 ? -40.515 0.271 4.131 1.00 36.59 207 TYR A CA 1
ATOM 1704 C C . TYR A 1 207 ? -40.439 0.390 2.601 1.00 36.59 207 TYR A C 1
ATOM 1706 O O . TYR A 1 207 ? -41.055 1.262 2.002 1.00 36.59 207 TYR A O 1
ATOM 1714 N N . LEU A 1 208 ? -39.815 -0.597 1.954 1.00 29.00 208 LEU A N 1
ATOM 1715 C CA . LEU A 1 208 ? -40.346 -1.114 0.692 1.00 29.00 208 LEU A CA 1
ATOM 1716 C C . LEU A 1 208 ? -40.439 -2.645 0.766 1.00 29.00 208 LEU A C 1
ATOM 1718 O O . LEU A 1 208 ? -39.468 -3.369 0.579 1.00 29.00 208 LEU A O 1
ATOM 1722 N N . ASN A 1 209 ? -41.667 -3.079 1.053 1.00 33.75 209 ASN A N 1
ATOM 1723 C CA . ASN A 1 209 ? -42.330 -4.266 0.517 1.00 33.75 209 ASN A CA 1
ATOM 1724 C C . ASN A 1 209 ? -41.785 -5.646 0.905 1.00 33.75 209 ASN A C 1
ATOM 1726 O O . ASN A 1 209 ? -41.213 -6.367 0.095 1.00 33.75 209 ASN A O 1
ATOM 1730 N N . LEU A 1 210 ? -42.133 -6.066 2.124 1.00 32.44 210 LEU A N 1
ATOM 1731 C CA . LEU A 1 210 ? -42.238 -7.482 2.506 1.00 32.44 210 LEU A CA 1
ATOM 1732 C C . LEU A 1 210 ? -43.659 -7.867 2.977 1.00 32.44 210 LEU A C 1
ATOM 1734 O O . LEU A 1 210 ? -43.827 -8.853 3.687 1.00 32.44 210 LEU A O 1
ATOM 1738 N N . SER A 1 211 ? -44.701 -7.125 2.570 1.00 34.00 211 SER A N 1
ATOM 1739 C CA . SER A 1 211 ? -46.094 -7.416 2.966 1.00 34.00 211 SER A CA 1
ATOM 1740 C C . SER A 1 211 ? -47.149 -7.482 1.852 1.00 34.00 211 SER A C 1
ATOM 1742 O O . SER A 1 211 ? -48.282 -7.811 2.175 1.00 34.00 211 SER A O 1
ATOM 1744 N N . ASP A 1 212 ? -46.811 -7.319 0.567 1.00 37.59 212 ASP A N 1
ATOM 1745 C CA . ASP A 1 212 ? -47.811 -7.380 -0.526 1.00 37.59 212 ASP A CA 1
ATOM 1746 C C . ASP A 1 212 ? -47.694 -8.640 -1.404 1.00 37.59 212 ASP A C 1
ATOM 1748 O O . ASP A 1 212 ? -47.903 -8.618 -2.614 1.00 37.59 212 ASP A O 1
ATOM 1752 N N . GLN A 1 213 ? -47.387 -9.783 -0.786 1.00 41.19 213 GLN A N 1
ATOM 1753 C CA . GLN A 1 213 ? -47.654 -11.103 -1.378 1.00 41.19 213 GLN A CA 1
ATOM 1754 C C . GLN A 1 213 ? -48.521 -11.958 -0.454 1.00 41.19 213 GLN A C 1
ATOM 1756 O O . GLN A 1 213 ? -48.222 -13.111 -0.155 1.00 41.19 213 GLN A O 1
ATOM 1761 N N . LYS A 1 214 ? -49.638 -11.389 -0.004 1.00 44.00 214 LYS A N 1
ATOM 1762 C CA . LYS A 1 214 ? -50.839 -12.163 0.304 1.00 44.00 214 LYS A CA 1
ATOM 1763 C C . LYS A 1 214 ? -52.039 -11.411 -0.257 1.00 44.00 214 LYS A C 1
ATOM 1765 O O . LYS A 1 214 ? -52.106 -10.192 -0.158 1.00 44.00 214 LYS A O 1
ATOM 1770 N N . THR A 1 215 ? -52.988 -12.185 -0.782 1.00 38.12 215 THR A N 1
ATOM 1771 C CA . THR A 1 215 ? -54.337 -11.803 -1.245 1.00 38.12 215 THR A CA 1
ATOM 1772 C C . THR A 1 215 ? -54.454 -11.073 -2.587 1.00 38.12 215 THR A C 1
ATOM 1774 O O . THR A 1 215 ? -54.410 -9.853 -2.656 1.00 38.12 215 THR A O 1
ATOM 1777 N N . ASN A 1 216 ? -54.696 -11.842 -3.653 1.00 35.69 216 ASN A N 1
ATOM 1778 C CA . ASN A 1 216 ? -55.994 -11.949 -4.354 1.00 35.69 216 ASN A CA 1
ATOM 1779 C C . ASN A 1 216 ? -55.834 -13.033 -5.443 1.00 35.69 216 ASN A C 1
ATOM 1781 O O . ASN A 1 216 ? -54.879 -12.980 -6.209 1.00 35.69 216 ASN A O 1
ATOM 1785 N N . ARG A 1 217 ? -56.479 -14.200 -5.301 1.00 39.72 217 ARG A N 1
ATOM 1786 C CA . ARG A 1 217 ? -57.810 -14.530 -5.851 1.00 39.72 217 ARG A CA 1
ATOM 1787 C C . ARG A 1 217 ? -57.915 -14.260 -7.344 1.00 39.72 217 ARG A C 1
ATOM 1789 O O . ARG A 1 217 ? -57.919 -13.069 -7.708 1.00 39.72 217 ARG A O 1
#

Radius of gyration: 20.11 Å; chains: 1; bounding box: 78×44×43 Å

Organism: NCBI:txid1790137

Sequence (217 aa):
MGILNQSFSQSYKGYKKLSSHEKCWVFFHPFKAKRAYRVSKEVERSIDSILNIGVMGNHHVGNQLDAFKHAFWMWSLAEEIGWRSARSLGIEHEKGNYEFFKEHKLEDGVLPDKISCEMDLHNNSVGLALYKEHKKEKLSRSERMELVRKAVIEGRMKMIYQTKNQQYIDSTGQIIPKEEHYGLWENRKCLVPSRAEYLMADNKSKYLNLSDQKTNR

pLDDT: mean 82.9, std 20.3, range [20.0, 98.5]

Secondary structure (DSSP, 8-state):
-------HHHHHHHHHHS-HHHHHHHHH-HHHHHHHHHHHHHHHHHHHHHHHHTSS-SSSSSSHHHHHHHHHHHHHHHHHH-HHHHHHHHHHHHHHHHHHHHTT--BTTB---HHHHHHHHHHHHHHHHHHHHHTTS---HHHHHHHHHHHHHTT-SEEE-B-TTS-BB-TTSPBPPGGGTTT-SS-S--EEETTPPP---SS------SS-SS---

Foldseek 3Di:
DDPDDPDPVVVVVVLVPFFPLLVVLCVVPVPLVVQLVVLLVVLVVVLVVCCVVVPFDPDCAQALSVLLSLLLSLLSSCVGVNNVSSLSNLVSRLVSLVVCLVVVHDDVNARDAQQRSVQSNQSSVNSSVLNVVCVVPPDDSVRSSVSSNVCLQVLSGKGWQAAPVRFGAAPVRDTDDCVQPGSYRDGRIDIGRSNDDHPPDPPPPPDDDPPPPDDDD